Protein AF-A0A368PJ01-F1 (afdb_monomer_lite)

Radius of gyration: 33.31 Å; chains: 1; bounding box: 85×47×104 Å

Sequence (298 aa):
MSTDDWRTFEGSGLHYGGFCTLLRECLERVGVRTSRVLYKGRKRGSGDSVPTEVRLTVPADPCVPEFEQVVVFAFELSVAEAHTTAARRAVREVHAHLRDRLARTPYRFVPRGCRDPRDLEREAQEFHHDDFEESDERLRVAARCIHAQDLTLCHYEREMEVLRRGWDNSIGHNAMLEGQLEGLSCCLERLDQT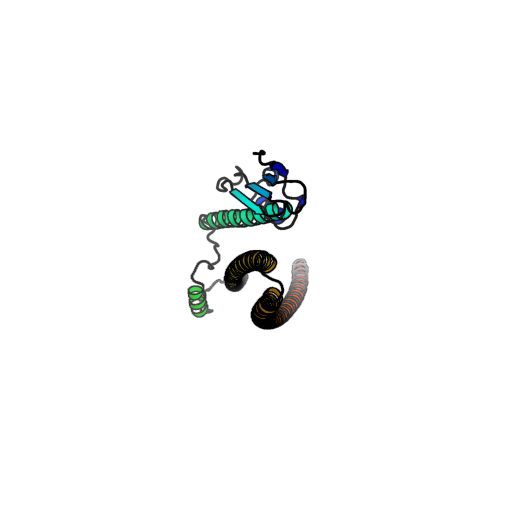NCRLRDESNAAPDAFKDAEKIAMLEAKIVQMEEALHLRNKLIDKKRAQLRDKDELVGNLNTVLATKDGAINQLHHRLHRNYDNIVHLSSRCYRDRDMVERLQAA

pLDDT: mean 76.15, std 16.06, range [34.28, 97.5]

Structure (mmCIF, N/CA/C/O backbone):
data_AF-A0A368PJ01-F1
#
_entry.id   AF-A0A368PJ01-F1
#
loop_
_atom_site.group_PDB
_atom_site.id
_atom_site.type_symbol
_atom_site.label_atom_id
_atom_site.label_alt_id
_atom_site.label_comp_id
_atom_site.label_asym_id
_atom_site.label_entity_id
_atom_site.label_seq_id
_atom_site.pdbx_PDB_ins_code
_atom_site.Cartn_x
_atom_site.Cartn_y
_atom_site.Cartn_z
_atom_site.occupancy
_atom_site.B_iso_or_equiv
_atom_site.auth_seq_id
_atom_site.auth_comp_id
_atom_site.auth_asym_id
_atom_site.auth_atom_id
_atom_site.pdbx_PDB_model_num
ATOM 1 N N . MET A 1 1 ? -26.666 25.115 17.451 1.00 39.19 1 MET A N 1
ATOM 2 C CA . MET A 1 1 ? -26.195 24.405 16.243 1.00 39.19 1 MET A CA 1
ATOM 3 C C . MET A 1 1 ? -25.107 25.268 15.627 1.00 39.19 1 MET A C 1
ATOM 5 O O . MET A 1 1 ? -25.423 26.316 15.086 1.00 39.19 1 MET A O 1
ATOM 9 N N . SER A 1 2 ? -23.841 24.931 15.885 1.00 44.72 2 SER A N 1
ATOM 10 C CA . SER A 1 2 ? -22.686 25.758 15.517 1.00 44.72 2 SER A CA 1
ATOM 11 C C . SER A 1 2 ? -22.217 25.381 14.114 1.00 44.72 2 SER A C 1
ATOM 13 O O . SER A 1 2 ? -22.092 24.199 13.799 1.00 44.72 2 SER A O 1
ATOM 15 N N . THR A 1 3 ? -22.047 26.395 13.273 1.00 46.34 3 THR A N 1
ATOM 16 C CA . THR A 1 3 ? -21.508 26.319 11.918 1.00 46.34 3 THR A CA 1
ATOM 17 C C . THR A 1 3 ? -20.155 25.624 11.909 1.00 46.34 3 THR A C 1
ATOM 19 O O . THR A 1 3 ? -19.262 25.938 12.687 1.00 46.34 3 THR A O 1
ATOM 22 N N . ASP A 1 4 ? -20.046 24.666 11.005 1.00 57.41 4 ASP A N 1
ATOM 23 C CA . ASP A 1 4 ? -18.897 23.816 10.763 1.00 57.41 4 ASP A CA 1
ATOM 24 C C . ASP A 1 4 ? -17.669 24.674 10.386 1.00 57.41 4 ASP A C 1
ATOM 26 O O . ASP A 1 4 ? -17.607 25.215 9.282 1.00 57.41 4 ASP A O 1
ATOM 30 N N . ASP A 1 5 ? -16.731 24.871 11.320 1.00 70.94 5 ASP A N 1
ATOM 31 C CA . ASP A 1 5 ? -15.635 25.850 11.196 1.00 70.94 5 ASP A CA 1
ATOM 32 C C . ASP A 1 5 ? -14.502 25.309 10.296 1.00 70.94 5 ASP A C 1
ATOM 34 O O . ASP A 1 5 ? -13.426 24.885 10.735 1.00 70.94 5 ASP A O 1
ATOM 38 N N . TRP A 1 6 ? -14.792 25.234 8.997 1.00 77.75 6 TRP A N 1
ATOM 39 C CA . TRP A 1 6 ? -13.859 24.818 7.954 1.00 77.75 6 TRP A CA 1
ATOM 40 C C . TRP A 1 6 ? -12.994 25.994 7.507 1.00 77.75 6 TRP A C 1
ATOM 42 O O . TRP A 1 6 ? -13.497 27.006 7.023 1.00 77.75 6 TRP A O 1
ATOM 52 N N . ARG A 1 7 ? -11.670 25.834 7.584 1.00 82.31 7 ARG A N 1
ATOM 53 C CA . ARG A 1 7 ? -10.709 26.820 7.071 1.00 82.31 7 ARG A CA 1
ATOM 54 C C . ARG A 1 7 ? -10.191 26.394 5.710 1.00 82.31 7 ARG A C 1
ATOM 56 O O . ARG A 1 7 ? -9.627 25.308 5.579 1.00 82.31 7 ARG A O 1
ATOM 63 N N . THR A 1 8 ? -10.359 27.252 4.710 1.00 86.94 8 THR A N 1
ATOM 64 C CA . THR A 1 8 ? -9.857 27.027 3.351 1.00 86.94 8 THR A CA 1
ATOM 65 C C . THR A 1 8 ? -8.380 27.383 3.229 1.00 86.94 8 THR A C 1
ATOM 67 O O . THR A 1 8 ? -7.910 28.330 3.857 1.00 86.94 8 THR A O 1
ATOM 70 N N . PHE A 1 9 ? -7.659 26.657 2.382 1.00 82.81 9 PHE A N 1
ATOM 71 C CA . PHE A 1 9 ? -6.282 26.956 2.007 1.00 82.81 9 PHE A CA 1
ATOM 72 C C . PHE A 1 9 ? -6.065 26.691 0.514 1.00 82.81 9 PHE A C 1
ATOM 74 O O . PHE A 1 9 ? -6.739 25.855 -0.092 1.00 82.81 9 PHE A O 1
ATOM 81 N N . GLU A 1 10 ? -5.095 27.389 -0.068 1.00 86.81 10 GLU A N 1
ATOM 82 C CA . GLU A 1 10 ? -4.638 27.167 -1.438 1.00 86.81 10 GLU A CA 1
ATOM 83 C C . GLU A 1 10 ? -3.119 26.990 -1.443 1.00 86.81 10 GLU A C 1
ATOM 85 O O . GLU A 1 10 ? -2.408 27.640 -0.675 1.00 86.81 10 GLU A O 1
ATOM 90 N N . GLY A 1 11 ? -2.616 26.085 -2.282 1.00 81.88 11 GLY A N 1
ATOM 91 C CA . GLY A 1 11 ? -1.199 25.748 -2.310 1.00 81.88 11 GLY A CA 1
ATOM 92 C C . GLY A 1 11 ? -0.731 25.145 -3.628 1.00 81.88 11 GLY A C 1
ATOM 93 O O . GLY A 1 11 ? -1.508 24.677 -4.460 1.00 81.88 11 GLY A O 1
ATOM 94 N N . SER A 1 12 ? 0.589 25.152 -3.802 1.00 77.88 12 SER A N 1
ATOM 95 C CA . SER A 1 12 ? 1.280 24.619 -4.981 1.00 77.88 12 SER A CA 1
ATOM 96 C C . SER A 1 12 ? 1.633 23.128 -4.862 1.00 77.88 12 SER A C 1
ATOM 98 O O . SER A 1 12 ? 2.154 22.545 -5.818 1.00 77.88 12 SER A O 1
ATOM 100 N N . GLY A 1 13 ? 1.412 22.533 -3.681 1.00 72.81 13 GLY A N 1
ATOM 101 C CA . GLY A 1 13 ? 1.762 21.153 -3.329 1.00 72.81 13 GLY A CA 1
ATOM 102 C C . GLY A 1 13 ? 3.261 20.885 -3.135 1.00 72.81 13 GLY A C 1
ATOM 103 O O . GLY A 1 13 ? 3.618 19.866 -2.552 1.00 72.81 13 GLY A O 1
ATOM 104 N N . LEU A 1 14 ? 4.143 21.795 -3.571 1.00 77.00 14 LEU A N 1
ATOM 105 C CA . LEU A 1 14 ? 5.603 21.607 -3.578 1.00 77.00 14 LEU A CA 1
ATOM 106 C C . LEU A 1 14 ? 6.195 21.371 -2.190 1.00 77.00 14 LEU A C 1
ATOM 108 O O . LEU A 1 14 ? 7.108 20.567 -2.036 1.00 77.00 14 LEU A O 1
ATOM 112 N N . HIS A 1 15 ? 5.654 22.052 -1.184 1.00 79.38 15 HIS A N 1
ATOM 113 C CA . HIS A 1 15 ? 6.145 21.974 0.190 1.00 79.38 15 HIS A CA 1
ATOM 114 C C . HIS A 1 15 ? 5.964 20.585 0.826 1.00 79.38 15 HIS A C 1
ATOM 116 O O . HIS A 1 15 ? 6.555 20.326 1.867 1.00 79.38 15 HIS A O 1
ATOM 122 N N . TYR A 1 16 ? 5.182 19.696 0.202 1.00 80.19 16 TYR A N 1
ATOM 123 C CA . TYR A 1 16 ? 4.903 18.349 0.706 1.00 80.19 16 TYR A CA 1
ATOM 124 C C . TYR A 1 16 ? 5.751 17.250 0.042 1.00 80.19 16 TYR A C 1
ATOM 126 O O . TYR A 1 16 ? 5.736 16.114 0.507 1.00 80.19 16 TYR A O 1
ATOM 134 N N . GLY A 1 17 ? 6.517 17.569 -1.011 1.00 77.75 17 GLY A N 1
ATOM 135 C CA . GLY A 1 17 ? 7.425 16.627 -1.675 1.00 77.75 17 GLY A CA 1
ATOM 136 C C . GLY A 1 17 ? 6.751 15.371 -2.255 1.00 77.75 17 GLY A C 1
ATOM 137 O O . GLY A 1 17 ? 5.546 15.334 -2.516 1.00 77.75 17 GLY A O 1
ATOM 138 N N . GLY A 1 18 ? 7.548 14.327 -2.506 1.00 80.25 18 GLY A N 1
ATOM 139 C CA . GLY A 1 18 ? 7.062 13.006 -2.923 1.00 80.25 18 GLY A CA 1
ATOM 140 C C . GLY A 1 18 ? 6.224 13.024 -4.208 1.00 80.25 18 GLY A C 1
ATOM 141 O O . GLY A 1 18 ? 6.677 13.478 -5.261 1.00 80.25 18 GLY A O 1
ATOM 142 N N . PHE A 1 19 ? 4.982 12.530 -4.128 1.00 73.75 19 PHE A N 1
ATOM 143 C CA . PHE A 1 19 ? 4.072 12.457 -5.280 1.00 73.75 19 PHE A CA 1
ATOM 144 C C . PHE A 1 19 ? 3.722 13.832 -5.869 1.00 73.75 19 PHE A C 1
ATOM 146 O O . PHE A 1 19 ? 3.427 13.915 -7.060 1.00 73.75 19 PHE A O 1
ATOM 153 N N . CYS A 1 20 ? 3.798 14.912 -5.084 1.00 79.31 20 CYS A N 1
ATOM 154 C CA . CYS A 1 20 ? 3.588 16.273 -5.580 1.00 79.31 20 CYS A CA 1
ATOM 155 C C . CYS A 1 20 ? 4.707 16.711 -6.541 1.00 79.31 20 CYS A C 1
ATOM 157 O O . CYS A 1 20 ? 4.432 17.379 -7.539 1.00 79.31 20 CYS A O 1
ATOM 159 N N . THR A 1 21 ? 5.952 16.309 -6.263 1.00 80.00 21 THR A N 1
ATOM 160 C CA . THR A 1 21 ? 7.111 16.555 -7.137 1.00 80.00 21 THR A CA 1
ATOM 161 C C . THR A 1 21 ? 7.029 15.693 -8.392 1.00 80.00 21 THR A C 1
ATOM 163 O O . THR A 1 21 ? 7.116 16.218 -9.499 1.00 80.00 21 THR A O 1
ATOM 166 N N . LEU A 1 22 ? 6.742 14.396 -8.229 1.00 74.06 22 LEU A N 1
ATOM 167 C CA . LEU A 1 22 ? 6.572 13.462 -9.349 1.00 74.06 22 LEU A CA 1
ATOM 168 C C . LEU A 1 22 ? 5.483 13.911 -10.327 1.00 74.06 22 LEU A C 1
ATOM 170 O O . LEU A 1 22 ? 5.674 13.823 -11.536 1.00 74.06 22 LEU A O 1
ATOM 174 N N . LEU A 1 23 ? 4.354 14.422 -9.826 1.00 77.44 23 LEU A N 1
ATOM 175 C CA . LEU A 1 23 ? 3.294 14.960 -10.677 1.00 77.44 23 LEU A CA 1
ATOM 176 C C . LEU A 1 23 ? 3.799 16.116 -11.546 1.00 77.44 23 LEU A C 1
ATOM 178 O O . LEU A 1 23 ? 3.480 16.164 -12.730 1.00 77.44 23 LEU A O 1
ATOM 182 N N . ARG A 1 24 ? 4.593 17.032 -10.983 1.00 80.81 24 ARG A N 1
ATOM 183 C CA . ARG A 1 24 ? 5.150 18.156 -11.746 1.00 80.81 24 ARG A CA 1
ATOM 184 C C . ARG A 1 24 ? 6.124 17.700 -12.814 1.00 80.81 24 ARG A C 1
ATOM 186 O O . ARG A 1 24 ? 5.968 18.108 -13.957 1.00 80.81 24 ARG A O 1
ATOM 193 N N . GLU A 1 25 ? 7.058 16.823 -12.467 1.00 77.25 25 GLU A N 1
ATOM 194 C CA . GLU A 1 25 ? 8.010 16.272 -13.435 1.00 77.25 25 GLU A CA 1
ATOM 195 C C . GLU A 1 25 ? 7.287 15.557 -14.583 1.00 77.25 25 GLU A C 1
ATOM 197 O O . GLU A 1 25 ? 7.647 15.716 -15.750 1.00 77.25 25 GLU A O 1
ATOM 202 N N . CYS A 1 26 ? 6.229 14.805 -14.264 1.00 75.81 26 CYS A N 1
ATOM 203 C CA . CYS A 1 26 ? 5.396 14.148 -15.265 1.00 75.81 26 CYS A CA 1
ATOM 204 C C . CYS A 1 26 ? 4.722 15.172 -16.188 1.00 75.81 26 CYS A C 1
ATOM 206 O O . CYS A 1 26 ? 4.789 15.024 -17.403 1.00 75.81 26 CYS A O 1
ATOM 208 N N . LEU A 1 27 ? 4.107 16.221 -15.640 1.00 78.62 27 LEU A N 1
ATOM 209 C CA . LEU A 1 27 ? 3.432 17.258 -16.427 1.00 78.62 27 LEU A CA 1
ATOM 210 C C . LEU A 1 27 ? 4.409 18.073 -17.289 1.00 78.62 27 LEU A C 1
ATOM 212 O O . LEU A 1 27 ? 4.135 18.294 -18.468 1.00 78.62 27 LEU A O 1
ATOM 216 N N . GLU A 1 28 ? 5.572 18.443 -16.750 1.00 81.00 28 GLU A N 1
ATOM 217 C CA . GLU A 1 28 ? 6.633 19.150 -17.481 1.00 81.00 28 GLU A CA 1
ATOM 218 C C . GLU A 1 28 ? 7.153 18.336 -18.666 1.00 81.00 28 GLU A C 1
ATOM 220 O O . GLU A 1 28 ? 7.315 18.881 -19.757 1.00 81.00 28 GLU A O 1
ATOM 225 N N . ARG A 1 29 ? 7.336 17.020 -18.501 1.00 74.06 29 ARG A N 1
ATOM 226 C CA . ARG A 1 29 ? 7.762 16.132 -19.596 1.00 74.06 29 ARG A CA 1
ATOM 227 C C . ARG A 1 29 ? 6.750 16.025 -20.732 1.00 74.06 29 ARG A C 1
ATOM 229 O O . ARG A 1 29 ? 7.139 15.759 -21.863 1.00 74.06 29 ARG A O 1
ATOM 236 N N . VAL A 1 30 ? 5.467 16.230 -20.447 1.00 72.19 30 VAL A N 1
ATOM 237 C CA . VAL A 1 30 ? 4.402 16.246 -21.464 1.00 72.19 30 VAL A CA 1
ATOM 238 C C . VAL A 1 30 ? 4.232 17.649 -22.063 1.00 72.19 30 VAL A C 1
ATOM 240 O O . VAL A 1 30 ? 3.525 17.818 -23.051 1.00 72.19 30 VAL A O 1
ATOM 243 N N . GLY A 1 31 ? 4.893 18.663 -21.499 1.00 72.81 31 GLY A N 1
ATOM 244 C CA . GLY A 1 31 ? 4.761 20.055 -21.923 1.00 72.81 31 GLY A CA 1
ATOM 245 C C . GLY A 1 31 ? 3.551 20.777 -21.324 1.00 72.81 31 GLY A C 1
ATOM 246 O O . GLY A 1 31 ? 3.173 21.834 -21.823 1.00 72.81 31 GLY A O 1
ATOM 247 N N . VAL A 1 32 ? 2.947 20.238 -20.257 1.00 80.88 32 VAL A N 1
ATOM 248 C CA . VAL A 1 32 ? 1.889 20.914 -19.492 1.00 80.88 32 VAL A CA 1
ATOM 249 C C . VAL A 1 32 ? 2.526 21.880 -18.492 1.00 80.88 32 VAL A C 1
ATOM 251 O O . VAL A 1 32 ? 3.393 21.500 -17.700 1.00 80.88 32 VAL A O 1
ATOM 254 N N . ARG A 1 33 ? 2.084 23.143 -18.481 1.00 82.38 33 ARG A N 1
ATOM 255 C CA . ARG A 1 33 ? 2.622 24.170 -17.577 1.00 82.38 33 ARG A CA 1
ATOM 256 C C . ARG A 1 33 ? 2.213 23.906 -16.127 1.00 82.38 33 ARG A C 1
ATOM 258 O O . ARG A 1 33 ? 1.086 24.180 -15.709 1.00 82.38 33 ARG A O 1
ATOM 265 N N . THR A 1 34 ? 3.176 23.476 -15.315 1.00 81.94 34 THR A N 1
ATOM 266 C CA . THR A 1 34 ? 2.995 23.154 -13.888 1.00 81.94 34 THR A CA 1
ATOM 267 C C . THR A 1 34 ? 2.666 24.359 -13.007 1.00 81.94 34 THR A C 1
ATOM 269 O O . THR A 1 34 ? 2.133 24.190 -11.911 1.00 81.94 34 THR A O 1
ATOM 272 N N . SER A 1 35 ? 2.907 25.584 -13.486 1.00 80.00 35 SER A N 1
ATOM 273 C CA . SER A 1 35 ? 2.566 26.832 -12.789 1.00 80.00 35 SER A CA 1
ATOM 274 C C . SER A 1 35 ? 1.064 27.033 -12.574 1.00 80.00 35 SER A C 1
ATOM 276 O O . SER A 1 35 ? 0.673 27.861 -11.755 1.00 80.00 35 SER A O 1
ATOM 278 N N . ARG A 1 36 ? 0.221 26.275 -13.284 1.00 75.50 36 ARG A N 1
ATOM 279 C CA . ARG A 1 36 ? -1.242 26.364 -13.194 1.00 75.50 36 ARG A CA 1
ATOM 280 C C . ARG A 1 36 ? -1.875 25.206 -12.410 1.00 75.50 36 ARG A C 1
ATOM 282 O O . ARG A 1 36 ? -3.096 25.165 -12.292 1.00 75.50 36 ARG A O 1
ATOM 289 N N . VAL A 1 37 ? -1.069 24.282 -11.876 1.00 83.31 37 VAL A N 1
ATOM 290 C CA . VAL A 1 37 ? -1.544 23.193 -11.008 1.00 83.31 37 VAL A CA 1
ATOM 291 C C . VAL A 1 37 ? -1.859 23.758 -9.632 1.00 83.31 37 VAL A C 1
ATOM 293 O O . VAL A 1 37 ? -0.980 24.311 -8.967 1.00 83.31 37 VAL A O 1
ATOM 296 N N . LEU A 1 38 ? -3.109 23.604 -9.203 1.00 86.25 38 LEU A N 1
ATOM 297 C CA . LEU A 1 38 ? -3.609 24.230 -7.986 1.00 86.25 38 LEU A CA 1
ATOM 298 C C . LEU A 1 38 ? -4.212 23.196 -7.040 1.00 86.25 38 LEU A C 1
ATOM 300 O O . LEU A 1 38 ? -5.082 22.415 -7.434 1.00 86.25 38 LEU A O 1
ATOM 304 N N . TYR A 1 39 ? -3.780 23.242 -5.783 1.00 88.62 39 TYR A N 1
ATOM 305 C CA . TYR A 1 39 ? -4.398 22.516 -4.683 1.00 88.62 39 TYR A CA 1
ATOM 306 C C . TYR A 1 39 ? -5.276 23.502 -3.922 1.00 88.62 39 TYR A C 1
ATOM 308 O O . TYR A 1 39 ? -4.774 24.475 -3.362 1.00 88.62 39 TYR A O 1
ATOM 316 N N . LYS A 1 40 ? -6.586 23.263 -3.908 1.00 88.69 40 LYS A N 1
ATOM 317 C CA . LYS A 1 40 ? -7.534 23.980 -3.054 1.00 88.69 40 LYS A CA 1
ATOM 318 C C . LYS A 1 40 ? -8.061 23.011 -2.022 1.00 88.69 40 LYS A C 1
ATOM 320 O O . LYS A 1 40 ? -8.564 21.956 -2.393 1.00 88.69 40 LYS A O 1
ATOM 325 N N . GLY A 1 41 ? -7.975 23.348 -0.748 1.00 87.38 41 GLY A N 1
ATOM 326 C CA . GLY A 1 41 ? -8.465 22.470 0.300 1.00 87.38 41 GLY A CA 1
ATOM 327 C C . GLY A 1 41 ? -9.176 23.203 1.415 1.00 87.38 41 GLY A C 1
ATOM 328 O O . GLY A 1 41 ? -9.165 24.431 1.494 1.00 87.38 41 GLY A O 1
ATOM 329 N N . ARG A 1 42 ? -9.817 22.428 2.280 1.00 86.88 42 ARG A N 1
ATOM 330 C CA . ARG A 1 42 ? -10.409 22.895 3.529 1.00 86.88 42 ARG A CA 1
ATOM 331 C C . ARG A 1 42 ? -10.077 21.915 4.642 1.00 86.88 42 ARG A C 1
ATOM 333 O O . ARG A 1 42 ? -10.056 20.710 4.412 1.00 86.88 42 ARG A O 1
ATOM 340 N N . LYS A 1 43 ? -9.820 22.425 5.844 1.00 87.69 43 LYS A N 1
ATOM 341 C CA . LYS A 1 43 ? -9.551 21.607 7.033 1.00 87.69 43 LYS A CA 1
ATOM 342 C C . LYS A 1 43 ? -10.424 22.015 8.212 1.00 87.69 43 LYS A C 1
ATOM 344 O O . LYS A 1 43 ? -10.746 23.197 8.353 1.00 87.69 43 LYS A O 1
ATOM 349 N N . ARG A 1 44 ? -10.791 21.048 9.053 1.00 84.50 44 ARG A N 1
ATOM 350 C CA . ARG A 1 44 ? -11.677 21.251 10.208 1.00 84.50 44 ARG A CA 1
ATOM 351 C C . ARG A 1 44 ? -10.868 21.324 11.506 1.00 84.50 44 ARG A C 1
ATOM 353 O O . ARG A 1 44 ? -10.503 20.298 12.067 1.00 84.50 44 ARG A O 1
ATOM 360 N N . GLY A 1 45 ? -10.594 22.540 11.979 1.00 75.75 45 GLY A N 1
ATOM 361 C CA . GLY A 1 45 ? -9.823 22.794 13.205 1.00 75.75 45 GLY A CA 1
ATOM 362 C C . GLY A 1 45 ? -8.343 23.149 12.986 1.00 75.75 45 GLY A C 1
ATOM 363 O O . GLY A 1 45 ? -7.866 23.322 11.860 1.00 75.75 45 GLY A O 1
ATOM 364 N N . SER A 1 46 ? -7.612 23.315 14.092 1.00 68.12 46 SER A N 1
ATOM 365 C CA . SER A 1 46 ? -6.183 23.655 14.118 1.00 68.12 46 SER A CA 1
ATOM 366 C C . SER A 1 46 ? -5.351 22.477 14.621 1.00 68.12 46 SER A C 1
ATOM 368 O O . SER A 1 46 ? -5.521 22.051 15.759 1.00 68.12 46 SER A O 1
ATOM 370 N N . GLY A 1 47 ? -4.448 21.974 13.785 1.00 68.50 47 GLY A N 1
ATOM 371 C CA . GLY A 1 47 ? -3.554 20.858 14.093 1.00 68.50 47 GLY A CA 1
ATOM 372 C C . GLY A 1 47 ? -3.104 20.156 12.813 1.00 68.50 47 GLY A C 1
ATOM 373 O O . GLY A 1 47 ? -3.602 20.481 11.731 1.00 68.50 47 GLY A O 1
ATOM 374 N N . ASP A 1 48 ? -2.172 19.215 12.946 1.00 67.19 48 ASP A N 1
ATOM 375 C CA . ASP A 1 48 ? -1.667 18.412 11.824 1.00 67.19 48 ASP A CA 1
ATOM 376 C C . ASP A 1 48 ? -2.531 17.174 11.549 1.00 67.19 48 ASP A C 1
ATOM 378 O O . ASP A 1 48 ? -2.573 16.708 10.415 1.00 67.19 48 ASP A O 1
ATOM 382 N N . SER A 1 49 ? -3.284 16.702 12.549 1.00 80.19 49 SER A N 1
ATOM 383 C CA . SER A 1 49 ? -4.174 15.535 12.465 1.00 80.19 49 SER A CA 1
ATOM 384 C C . SER A 1 49 ? -5.654 15.936 12.445 1.00 80.19 49 SER A C 1
ATOM 386 O O . SER A 1 49 ? -6.435 15.537 13.309 1.00 80.19 49 SER A O 1
ATOM 388 N N . VAL A 1 50 ? -6.028 16.803 11.504 1.00 81.31 50 VAL A N 1
ATOM 389 C CA . VAL A 1 50 ? -7.410 17.262 11.326 1.00 81.31 50 VAL A CA 1
ATOM 390 C C . VAL A 1 50 ? -7.989 16.800 9.989 1.00 81.31 50 VAL A C 1
ATOM 392 O O . VAL A 1 50 ? -7.280 16.840 8.977 1.00 81.31 50 VAL A O 1
ATOM 395 N N . PRO A 1 51 ? -9.288 16.441 9.942 1.00 84.44 51 PRO A N 1
ATOM 396 C CA . PRO A 1 51 ? -9.970 16.121 8.695 1.00 84.44 51 PRO A CA 1
ATOM 397 C C . PRO A 1 51 ? -9.743 17.214 7.652 1.00 84.44 51 PRO A C 1
ATOM 399 O O . PRO A 1 51 ? -10.081 18.384 7.869 1.00 84.44 51 PRO A O 1
ATOM 402 N N . THR A 1 52 ? -9.133 16.824 6.539 1.00 85.25 52 THR A N 1
ATOM 403 C CA . THR A 1 52 ? -8.694 17.717 5.477 1.00 85.25 52 THR A CA 1
ATOM 404 C C . THR A 1 52 ? -9.165 17.190 4.134 1.00 85.25 52 THR A C 1
ATOM 406 O O . THR A 1 52 ? -8.855 16.070 3.740 1.00 85.25 52 THR A O 1
ATOM 409 N N . GLU A 1 53 ? -9.876 18.039 3.403 1.00 88.19 53 GLU A N 1
ATOM 410 C CA . GLU A 1 53 ? -10.281 17.795 2.027 1.00 88.19 53 GLU A CA 1
ATOM 411 C C . GLU A 1 53 ? -9.407 18.623 1.087 1.00 88.19 53 GLU A C 1
ATOM 413 O O . GLU A 1 53 ? -9.220 19.821 1.305 1.00 88.19 53 GLU A O 1
ATOM 418 N N . VAL A 1 54 ? -8.885 18.003 0.032 1.00 89.31 54 VAL A N 1
ATOM 419 C CA . VAL A 1 54 ? -8.082 18.656 -1.005 1.00 89.31 54 VAL A CA 1
ATOM 420 C C . VAL A 1 54 ? -8.647 18.315 -2.374 1.00 89.31 54 VAL A C 1
ATOM 422 O O . VAL A 1 54 ? -8.771 17.150 -2.746 1.00 89.31 54 VAL A O 1
ATOM 425 N N . ARG A 1 55 ? -8.930 19.355 -3.151 1.00 91.38 55 ARG A N 1
ATOM 426 C CA . ARG A 1 55 ? -9.205 19.313 -4.581 1.00 91.38 55 ARG A CA 1
ATOM 427 C C . ARG A 1 55 ? -7.964 19.779 -5.332 1.00 91.38 55 ARG A C 1
ATOM 429 O O . ARG A 1 55 ? -7.563 20.938 -5.231 1.00 91.38 55 ARG A O 1
ATOM 436 N N . LEU A 1 56 ? -7.386 18.893 -6.127 1.00 89.94 56 LEU A N 1
ATOM 437 C CA . LEU A 1 56 ? -6.294 19.204 -7.041 1.00 89.94 56 LEU A CA 1
ATOM 438 C C . LEU A 1 56 ? -6.872 19.388 -8.441 1.00 89.94 56 LEU A C 1
ATOM 440 O O . LEU A 1 56 ? -7.652 18.563 -8.915 1.00 89.94 56 LEU A O 1
ATOM 444 N N . THR A 1 57 ? -6.497 20.488 -9.087 1.00 88.19 57 THR A N 1
ATOM 445 C CA . THR A 1 57 ? -6.861 20.775 -10.476 1.00 88.19 57 THR A CA 1
ATOM 446 C C . THR A 1 57 ? -5.603 20.906 -11.327 1.00 88.19 57 THR A C 1
ATOM 448 O O . THR A 1 57 ? -4.792 21.806 -11.100 1.00 88.19 57 THR A O 1
ATOM 451 N N . VAL A 1 58 ? -5.455 20.020 -12.312 1.00 86.75 58 VAL A N 1
ATOM 452 C CA . VAL A 1 58 ? -4.504 20.166 -13.418 1.00 86.75 58 VAL A CA 1
ATOM 453 C C . VAL A 1 58 ? -5.294 20.710 -14.609 1.00 86.75 58 VAL A C 1
ATOM 455 O O . VAL A 1 58 ? -6.188 20.022 -15.100 1.00 86.75 58 VAL A O 1
ATOM 458 N N . PRO A 1 59 ? -5.048 21.949 -15.053 1.00 83.12 59 PRO A N 1
ATOM 459 C CA . PRO A 1 59 ? -5.791 22.519 -16.167 1.00 83.12 59 PRO A CA 1
ATOM 460 C C . PRO A 1 59 ? -5.392 21.868 -17.491 1.00 83.12 59 PRO A C 1
ATOM 462 O O . PRO A 1 59 ? -4.253 21.433 -17.656 1.00 83.12 59 PRO A O 1
ATOM 465 N N . ALA A 1 60 ? -6.321 21.882 -18.447 1.00 81.12 60 ALA A N 1
ATOM 466 C CA . ALA A 1 60 ? -5.990 21.637 -19.843 1.00 81.12 60 ALA A CA 1
ATOM 467 C C . ALA A 1 60 ? -4.959 22.676 -20.314 1.00 81.12 60 ALA A C 1
ATOM 469 O O . ALA A 1 60 ? -5.043 23.859 -19.950 1.00 81.12 60 ALA A O 1
ATOM 470 N N . ASP A 1 61 ? -3.985 22.241 -21.111 1.00 76.56 61 ASP A N 1
ATOM 471 C CA . ASP A 1 61 ? -2.946 23.121 -21.639 1.00 76.56 61 ASP A CA 1
ATOM 472 C C . ASP A 1 61 ? -3.118 23.277 -23.153 1.00 76.56 61 ASP A C 1
ATOM 474 O O . ASP A 1 61 ? -3.131 22.274 -23.863 1.00 76.56 61 ASP A O 1
ATOM 478 N N . PRO A 1 62 ? -3.227 24.506 -23.688 1.00 69.62 62 PRO A N 1
ATOM 479 C CA . PRO A 1 62 ? -3.326 24.715 -25.131 1.00 69.62 62 PRO A CA 1
ATOM 480 C C . PRO A 1 62 ? -2.088 24.225 -25.901 1.00 69.62 62 PRO A C 1
ATOM 482 O O . PRO A 1 62 ? -2.192 23.966 -27.097 1.00 69.62 62 PRO A O 1
ATOM 485 N N . CYS A 1 63 ? -0.930 24.069 -25.245 1.00 64.62 63 CYS A N 1
ATOM 486 C CA . CYS A 1 63 ? 0.254 23.442 -25.841 1.00 64.62 63 CYS A CA 1
ATOM 487 C C . CYS A 1 63 ? 0.111 21.916 -25.988 1.00 64.62 63 CYS A C 1
ATOM 489 O O . CYS A 1 63 ? 0.896 21.295 -26.702 1.00 64.62 63 CYS A O 1
ATOM 491 N N . VAL A 1 64 ? -0.891 21.318 -25.339 1.00 67.81 64 VAL A N 1
ATOM 492 C CA . VAL A 1 64 ? -1.212 19.891 -25.386 1.00 67.81 64 VAL A CA 1
ATOM 493 C C . VAL A 1 64 ? -2.726 19.737 -25.617 1.00 67.81 64 VAL A C 1
ATOM 495 O O . VAL A 1 64 ? -3.460 19.404 -24.692 1.00 67.81 64 VAL A O 1
ATOM 498 N N . PRO A 1 65 ? -3.224 19.992 -26.842 1.00 59.06 65 PRO A N 1
ATOM 499 C CA . PRO A 1 65 ? -4.656 20.179 -27.118 1.00 59.06 65 PRO A CA 1
ATOM 500 C C . PRO A 1 65 ? -5.544 18.962 -26.816 1.00 59.06 65 PRO A C 1
ATOM 502 O O . PRO A 1 65 ? -6.747 19.114 -26.643 1.00 59.06 65 PRO A O 1
ATOM 505 N N . GLU A 1 66 ? -4.961 17.767 -26.722 1.00 65.25 66 GLU A N 1
ATOM 506 C CA . GLU A 1 66 ? -5.662 16.532 -26.351 1.00 65.25 66 GLU A CA 1
ATOM 507 C C . GLU A 1 66 ? -5.635 16.246 -24.839 1.00 65.25 66 GLU A C 1
ATOM 509 O O . GLU A 1 66 ? -6.253 15.282 -24.400 1.00 65.25 66 GLU A O 1
ATOM 514 N N . PHE A 1 67 ? -4.905 17.027 -24.031 1.00 71.25 67 PHE A N 1
ATOM 515 C CA . PHE A 1 67 ? -4.832 16.852 -22.580 1.00 71.25 67 PHE A CA 1
ATOM 516 C C . PHE A 1 67 ? -5.991 17.581 -21.897 1.00 71.25 67 PHE A C 1
ATOM 518 O O . PHE A 1 67 ? -6.018 18.813 -21.819 1.00 71.25 67 PHE A O 1
ATOM 525 N N . GLU A 1 68 ? -6.952 16.805 -21.404 1.00 77.94 68 GLU A N 1
ATOM 526 C CA . GLU A 1 68 ? -8.123 17.333 -20.716 1.00 77.94 68 GLU A CA 1
ATOM 527 C C . GLU A 1 68 ? -7.794 17.745 -19.277 1.00 77.94 68 GLU A C 1
ATOM 529 O O . GLU A 1 68 ? -6.790 17.349 -18.683 1.00 77.94 68 GLU A O 1
ATOM 534 N N . GLN A 1 69 ? -8.658 18.581 -18.703 1.00 84.81 69 GLN A N 1
ATOM 535 C CA . GLN A 1 69 ? -8.521 19.005 -17.317 1.00 84.81 69 GLN A CA 1
ATOM 536 C C . GLN A 1 69 ? -8.684 17.805 -16.374 1.00 84.81 69 GLN A C 1
ATOM 538 O O . GLN A 1 69 ? -9.734 17.170 -16.346 1.00 84.81 69 GLN A O 1
ATOM 543 N N . VAL A 1 70 ? -7.691 17.567 -15.515 1.00 84.19 70 VAL A N 1
ATOM 544 C CA . VAL A 1 70 ? -7.762 16.541 -14.468 1.00 84.19 70 VAL A CA 1
ATOM 545 C C . VAL A 1 70 ? -8.173 17.195 -13.154 1.00 84.19 70 VAL A C 1
ATOM 547 O O . VAL A 1 70 ? -7.502 18.102 -12.653 1.00 84.19 70 VAL A O 1
ATOM 550 N N . VAL A 1 71 ? -9.272 16.721 -12.569 1.00 87.19 71 VAL A N 1
ATOM 551 C CA . VAL A 1 71 ? -9.744 17.152 -11.249 1.00 87.19 71 VAL A CA 1
ATOM 552 C C . VAL A 1 71 ? -9.819 15.939 -10.339 1.00 87.19 71 VAL A C 1
ATOM 554 O O . VAL A 1 71 ? -10.556 14.999 -10.617 1.00 87.19 71 VAL A O 1
ATOM 557 N N . VAL A 1 72 ? -9.090 15.972 -9.227 1.00 85.06 72 VAL A N 1
ATOM 558 C CA . VAL A 1 72 ? -9.102 14.887 -8.240 1.00 85.06 72 VAL A CA 1
ATOM 559 C C . VAL A 1 72 ? -9.362 15.422 -6.843 1.00 85.06 72 VAL A C 1
ATOM 561 O O . VAL A 1 72 ? -8.938 16.522 -6.486 1.00 85.06 72 VAL A O 1
ATOM 564 N N . PHE A 1 73 ? -10.056 14.612 -6.052 1.00 87.56 73 PHE A N 1
ATOM 565 C CA . PHE A 1 73 ? -10.406 14.910 -4.669 1.00 87.56 73 PHE A CA 1
ATOM 566 C C . PHE A 1 73 ? -9.739 13.897 -3.741 1.00 87.56 73 PHE A C 1
ATOM 568 O O . PHE A 1 73 ? -9.636 12.712 -4.076 1.00 87.56 73 PHE A O 1
ATOM 575 N N . ALA A 1 74 ? -9.300 14.358 -2.577 1.00 84.94 74 ALA A N 1
ATOM 576 C CA . ALA A 1 74 ? -8.770 13.535 -1.501 1.00 84.94 74 ALA A CA 1
ATOM 577 C C . ALA A 1 74 ? -9.311 14.028 -0.158 1.00 84.94 74 ALA A C 1
ATOM 579 O O . ALA A 1 74 ? -9.483 15.230 0.040 1.00 84.94 74 ALA A O 1
ATOM 580 N N . PHE A 1 75 ? -9.563 13.090 0.750 1.00 88.00 75 PHE A N 1
ATOM 581 C CA . PHE A 1 75 ? -9.986 13.353 2.117 1.00 88.00 75 PHE A CA 1
ATOM 582 C C . PHE A 1 75 ? -9.104 12.526 3.043 1.00 88.00 75 PHE A C 1
ATOM 584 O O . PHE A 1 75 ? -9.078 11.307 2.904 1.00 88.00 75 PHE A O 1
ATOM 591 N N . GLU A 1 76 ? -8.364 13.183 3.930 1.00 90.31 76 GLU A N 1
ATOM 592 C CA . GLU A 1 76 ? -7.395 12.541 4.824 1.00 90.31 76 GLU A CA 1
ATOM 593 C C . GLU A 1 76 ? -7.395 13.212 6.201 1.00 90.31 76 GLU A C 1
ATOM 595 O O . GLU A 1 76 ? -7.989 14.275 6.397 1.00 90.31 76 GLU A O 1
ATOM 600 N N . LEU A 1 77 ? -6.697 12.604 7.162 1.00 85.62 77 LEU A N 1
ATOM 601 C CA . LEU A 1 77 ? -6.546 13.140 8.516 1.00 85.62 77 LEU A CA 1
ATOM 602 C C . LEU A 1 77 ? -5.418 14.169 8.640 1.00 85.62 77 LEU A C 1
ATOM 604 O O . LEU A 1 77 ? -5.229 14.700 9.723 1.00 85.62 77 LEU A O 1
ATOM 608 N N . SER A 1 78 ? -4.697 14.493 7.566 1.00 85.94 78 SER A N 1
ATOM 609 C CA . SER A 1 78 ? -3.696 15.561 7.564 1.00 85.94 78 SER A CA 1
ATOM 610 C C . SER A 1 78 ? -3.618 16.283 6.222 1.00 85.94 78 SER A C 1
ATOM 612 O O . SER A 1 78 ? -3.957 15.745 5.164 1.00 85.94 78 SER A O 1
ATOM 614 N N . VAL A 1 79 ? -3.118 17.522 6.245 1.00 84.00 79 VAL A N 1
ATOM 615 C CA . VAL A 1 79 ? -2.929 18.319 5.023 1.00 84.00 79 VAL A CA 1
ATOM 616 C C . VAL A 1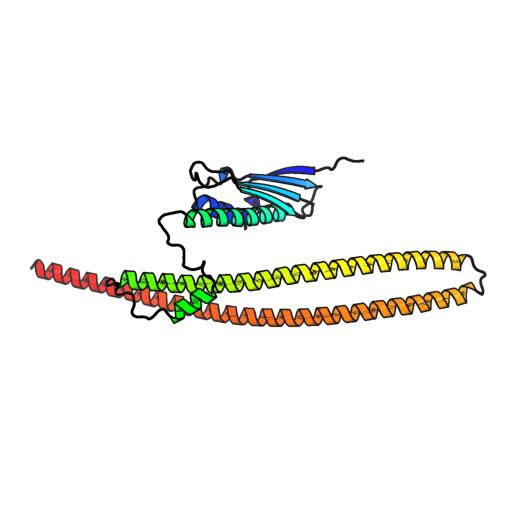 79 ? -1.888 17.679 4.103 1.00 84.00 79 VAL A C 1
ATOM 618 O O . VAL A 1 79 ? -2.085 17.652 2.888 1.00 84.00 79 VAL A O 1
ATOM 621 N N . ALA A 1 80 ? -0.799 17.148 4.662 1.00 84.06 80 ALA A N 1
ATOM 622 C CA . ALA A 1 80 ? 0.276 16.533 3.888 1.00 84.06 80 ALA A CA 1
ATOM 623 C C . ALA A 1 80 ? -0.181 15.242 3.189 1.00 84.06 80 ALA A C 1
ATOM 625 O O . ALA A 1 80 ? 0.089 15.054 1.998 1.00 84.06 80 ALA A O 1
ATOM 626 N N . GLU A 1 81 ? -0.927 14.383 3.889 1.00 84.19 81 GLU A N 1
ATOM 627 C CA . GLU A 1 81 ? -1.496 13.169 3.295 1.00 84.19 81 GLU A CA 1
ATOM 628 C C . GLU A 1 81 ? -2.536 13.520 2.237 1.00 84.19 81 GLU A C 1
ATOM 630 O O . GLU A 1 81 ? -2.469 12.980 1.137 1.00 84.19 81 GLU A O 1
ATOM 635 N N . ALA A 1 82 ? -3.423 14.489 2.497 1.00 84.94 82 ALA A N 1
ATOM 636 C CA . ALA A 1 82 ? -4.435 14.901 1.525 1.00 84.94 82 ALA A CA 1
ATOM 637 C C . ALA A 1 82 ? -3.805 15.393 0.210 1.00 84.94 82 ALA A C 1
ATOM 639 O O . ALA A 1 82 ? -4.252 15.011 -0.874 1.00 84.94 82 ALA A O 1
ATOM 640 N N . HIS A 1 83 ? -2.722 16.179 0.282 1.00 85.06 83 HIS A N 1
ATOM 641 C CA . HIS A 1 83 ? -1.967 16.594 -0.906 1.00 85.06 83 HIS A CA 1
ATOM 642 C C . HIS A 1 83 ? -1.295 15.412 -1.606 1.00 85.06 83 HIS A C 1
ATOM 644 O O . HIS A 1 83 ? -1.372 15.304 -2.828 1.00 85.06 83 HIS A O 1
ATOM 650 N N . THR A 1 84 ? -0.672 14.508 -0.850 1.00 82.81 84 THR A N 1
ATOM 651 C CA . THR A 1 84 ? 0.037 13.347 -1.405 1.00 82.81 84 THR A CA 1
ATOM 652 C C . THR A 1 84 ? -0.926 12.369 -2.083 1.00 82.81 84 THR A C 1
ATOM 654 O O . THR A 1 84 ? -0.647 11.887 -3.183 1.00 82.81 84 THR A O 1
ATOM 657 N N . THR A 1 85 ? -2.082 12.101 -1.472 1.00 81.44 85 THR A N 1
ATOM 658 C CA . THR A 1 85 ? -3.145 11.258 -2.029 1.00 81.44 85 THR A CA 1
ATOM 659 C C . THR A 1 85 ? -3.749 11.899 -3.276 1.00 81.44 85 THR A C 1
ATOM 661 O O . THR A 1 85 ? -3.898 11.216 -4.294 1.00 81.44 85 THR A O 1
ATOM 664 N N . ALA A 1 86 ? -4.037 13.206 -3.245 1.00 80.31 86 ALA A N 1
ATOM 665 C CA . ALA A 1 86 ? -4.514 13.934 -4.419 1.00 80.31 86 ALA A CA 1
ATOM 666 C C . ALA A 1 86 ? -3.489 13.877 -5.564 1.00 80.31 86 ALA A C 1
ATOM 668 O O . ALA A 1 86 ? -3.841 13.509 -6.683 1.00 80.31 86 ALA A O 1
ATOM 669 N N . ALA A 1 87 ? -2.210 14.137 -5.285 1.00 77.44 87 ALA A N 1
ATOM 670 C CA . ALA A 1 87 ? -1.144 14.071 -6.280 1.00 77.44 87 ALA A CA 1
ATOM 671 C C . ALA A 1 87 ? -0.993 12.663 -6.872 1.00 77.44 87 ALA A C 1
ATOM 673 O O . ALA A 1 87 ? -0.912 12.507 -8.087 1.00 77.44 87 ALA A O 1
ATOM 674 N N . ARG A 1 88 ? -1.036 11.618 -6.037 1.00 80.56 88 ARG A N 1
ATOM 675 C CA . ARG A 1 88 ? -0.974 10.221 -6.489 1.00 80.56 88 ARG A CA 1
ATOM 676 C C . ARG A 1 88 ? -2.132 9.865 -7.421 1.00 80.56 88 ARG A C 1
ATOM 678 O O . ARG A 1 88 ? -1.911 9.180 -8.418 1.00 80.56 88 ARG A O 1
ATOM 685 N N . ARG A 1 89 ? -3.354 10.310 -7.107 1.00 79.81 89 ARG A N 1
ATOM 686 C CA . ARG A 1 89 ? -4.527 10.120 -7.976 1.00 79.81 89 ARG A CA 1
ATOM 687 C C . ARG A 1 89 ? -4.342 10.861 -9.299 1.00 79.81 89 ARG A C 1
ATOM 689 O O . ARG A 1 89 ? -4.467 10.238 -10.344 1.00 79.81 89 ARG A O 1
ATOM 696 N N . ALA A 1 90 ? -3.929 12.128 -9.260 1.00 76.06 90 ALA A N 1
ATOM 697 C CA . ALA A 1 90 ? -3.667 12.910 -10.468 1.00 76.06 90 ALA A CA 1
ATOM 698 C C . ALA A 1 90 ? -2.586 12.283 -11.361 1.00 76.06 90 ALA A C 1
ATOM 700 O O . ALA A 1 90 ? -2.769 12.234 -12.568 1.00 76.06 90 ALA A O 1
ATOM 701 N N . VAL A 1 91 ? -1.496 11.744 -10.799 1.00 75.50 91 VAL A N 1
ATOM 702 C CA . VAL A 1 91 ? -0.458 11.051 -11.588 1.00 75.50 91 VAL A CA 1
ATOM 703 C C . VAL A 1 91 ? -1.039 9.863 -12.352 1.00 75.50 91 VAL A C 1
ATOM 705 O O . VAL A 1 91 ? -0.680 9.653 -13.506 1.00 75.50 91 VAL A O 1
ATOM 708 N N . ARG A 1 92 ? -1.941 9.089 -11.735 1.00 74.44 92 ARG A N 1
ATOM 709 C CA . ARG A 1 92 ? -2.584 7.945 -12.400 1.00 74.44 92 ARG A CA 1
ATOM 710 C C . ARG A 1 92 ? -3.485 8.391 -13.546 1.00 74.44 92 ARG A C 1
ATOM 712 O O . ARG A 1 92 ? -3.382 7.816 -14.623 1.00 74.44 92 ARG A O 1
ATOM 719 N N . GLU A 1 93 ? -4.297 9.421 -13.325 1.00 74.19 93 GLU A N 1
ATOM 720 C CA . GLU A 1 93 ? -5.174 9.990 -14.357 1.00 74.19 93 GLU A CA 1
ATOM 721 C C . GLU A 1 93 ? -4.364 10.572 -15.522 1.00 74.19 93 GLU A C 1
ATOM 723 O O . GLU A 1 93 ? -4.606 10.244 -16.678 1.00 74.19 93 GLU A O 1
ATOM 728 N N . VAL A 1 94 ? -3.321 11.354 -15.226 1.00 74.44 94 VAL A N 1
ATOM 729 C CA . VAL A 1 94 ? -2.395 11.887 -16.237 1.00 74.44 94 VAL A CA 1
ATOM 730 C C . VAL A 1 94 ? -1.762 10.749 -17.032 1.00 74.44 94 VAL A C 1
ATOM 732 O O . VAL A 1 94 ? -1.725 10.799 -18.257 1.00 74.44 94 VAL A O 1
ATOM 735 N N . HIS A 1 95 ? -1.289 9.701 -16.359 1.00 70.75 95 HIS A N 1
ATOM 736 C CA . HIS A 1 95 ? -0.693 8.549 -17.026 1.00 70.75 95 HIS A CA 1
ATOM 737 C C . HIS A 1 95 ? -1.704 7.828 -17.931 1.00 70.75 95 HIS A C 1
ATOM 739 O O . HIS A 1 95 ? -1.352 7.463 -19.052 1.00 70.75 95 HIS A O 1
ATOM 745 N N . ALA A 1 96 ? -2.946 7.641 -17.479 1.00 69.06 96 ALA A N 1
ATOM 746 C CA . ALA A 1 96 ? -4.011 7.049 -18.286 1.00 69.06 96 ALA A CA 1
ATOM 747 C C . ALA A 1 96 ? -4.288 7.887 -19.545 1.00 69.06 96 ALA A C 1
ATOM 749 O O . ALA A 1 96 ? -4.291 7.350 -20.651 1.00 69.06 96 ALA A O 1
ATOM 750 N N . HIS A 1 97 ? -4.377 9.211 -19.397 1.00 67.69 97 HIS A N 1
ATOM 751 C CA . HIS A 1 97 ? -4.596 10.135 -20.513 1.00 67.69 97 HIS A CA 1
ATOM 752 C C . HIS A 1 97 ? -3.471 10.077 -21.554 1.00 67.69 97 HIS A C 1
ATOM 754 O O . HIS A 1 97 ? -3.709 10.086 -22.759 1.00 67.69 97 HIS A O 1
ATOM 760 N N . LEU A 1 98 ? -2.218 9.975 -21.101 1.00 66.06 98 LEU A N 1
ATOM 761 C CA . LEU A 1 98 ? -1.053 9.839 -21.983 1.00 66.06 98 LEU A CA 1
ATOM 762 C C . LEU A 1 98 ? -1.002 8.491 -22.693 1.00 66.06 98 LEU A C 1
ATOM 764 O O . LEU A 1 98 ? -0.599 8.426 -23.854 1.00 66.06 98 LEU A O 1
ATOM 768 N N . ARG A 1 99 ? -1.410 7.424 -22.003 1.00 62.53 99 ARG A N 1
ATOM 769 C CA . ARG A 1 99 ? -1.500 6.078 -22.567 1.00 62.53 99 ARG A CA 1
ATOM 770 C C . ARG A 1 99 ? -2.510 6.036 -23.711 1.00 62.53 99 ARG A C 1
ATOM 772 O O . ARG A 1 99 ? -2.174 5.548 -24.789 1.00 62.53 99 ARG A O 1
ATOM 779 N N . ASP A 1 100 ? -3.687 6.619 -23.510 1.00 59.62 100 ASP A N 1
ATOM 780 C CA . ASP A 1 100 ? -4.721 6.716 -24.545 1.00 59.62 100 ASP A CA 1
ATOM 781 C C . ASP A 1 100 ? -4.264 7.568 -25.737 1.00 59.62 100 ASP A C 1
ATOM 783 O O . ASP A 1 100 ? -4.597 7.270 -26.886 1.00 59.62 100 ASP A O 1
ATOM 787 N N . ARG A 1 101 ? -3.433 8.586 -25.484 1.00 59.06 101 ARG A N 1
ATOM 788 C CA . ARG A 1 101 ? -2.825 9.423 -26.526 1.00 59.06 101 ARG A CA 1
ATOM 789 C C . ARG A 1 101 ? -1.821 8.657 -27.383 1.00 59.06 101 ARG A C 1
ATOM 791 O O . ARG A 1 101 ? -1.882 8.709 -28.609 1.00 59.06 101 ARG A O 1
ATOM 798 N N . LEU A 1 102 ? -0.921 7.904 -26.749 1.00 52.66 102 LEU A N 1
ATOM 799 C CA . LEU A 1 102 ? 0.051 7.055 -27.448 1.00 52.66 102 LEU A CA 1
ATOM 800 C C . LEU A 1 102 ? -0.647 5.997 -28.315 1.00 52.66 102 LEU A C 1
ATOM 802 O O . LEU A 1 102 ? -0.187 5.717 -29.421 1.00 52.66 102 LEU A O 1
ATOM 806 N N . ALA A 1 103 ? -1.800 5.485 -27.872 1.00 48.75 103 ALA A N 1
ATOM 807 C CA . ALA A 1 103 ? -2.594 4.516 -28.623 1.00 48.75 103 ALA A CA 1
ATOM 808 C C . ALA A 1 103 ? -3.210 5.064 -29.931 1.00 48.75 103 ALA A C 1
ATOM 810 O O . ALA A 1 103 ? -3.562 4.269 -30.803 1.00 48.75 103 ALA A O 1
ATOM 811 N N . ARG A 1 104 ? -3.342 6.393 -30.093 1.00 48.44 104 ARG A N 1
ATOM 812 C CA . ARG A 1 104 ? -3.998 7.039 -31.254 1.00 48.44 104 ARG A CA 1
ATOM 813 C C . ARG A 1 104 ? -3.036 7.634 -32.291 1.00 48.44 104 ARG A C 1
ATOM 815 O O . ARG A 1 104 ? -3.486 8.080 -33.343 1.00 48.44 104 ARG A O 1
ATOM 822 N N . THR A 1 105 ? -1.728 7.642 -32.032 1.00 43.47 105 THR A N 1
ATOM 823 C CA . THR A 1 105 ? -0.722 8.185 -32.969 1.00 43.47 105 THR A CA 1
ATOM 824 C C . THR A 1 105 ? -0.195 7.130 -33.959 1.00 43.47 105 THR A C 1
ATOM 826 O O . THR A 1 105 ? -0.174 5.943 -33.632 1.00 43.47 105 THR A O 1
ATOM 829 N N . PRO A 1 106 ? 0.274 7.524 -35.167 1.00 35.56 106 PRO A N 1
ATOM 830 C CA . PRO A 1 106 ? 0.840 6.598 -36.161 1.00 35.56 106 PRO A CA 1
ATOM 831 C C . PRO A 1 106 ? 2.176 5.980 -35.720 1.00 35.56 106 PRO A C 1
ATOM 833 O O . PRO A 1 106 ? 2.608 4.973 -36.278 1.00 35.56 106 PRO A O 1
ATOM 836 N N . TYR A 1 107 ? 2.801 6.526 -34.674 1.00 38.91 107 TYR A N 1
ATOM 837 C CA . TYR A 1 107 ? 3.880 5.878 -33.936 1.00 38.91 107 TYR A CA 1
ATOM 838 C C . TYR A 1 107 ? 3.295 4.813 -33.010 1.00 38.91 107 TYR A C 1
ATOM 840 O O . TYR A 1 107 ? 3.351 4.910 -31.786 1.00 38.91 107 TYR A O 1
ATOM 848 N N . ARG A 1 108 ? 2.744 3.758 -33.613 1.00 38.41 108 ARG A N 1
ATOM 849 C CA . ARG A 1 108 ? 2.353 2.526 -32.929 1.00 38.41 108 ARG A CA 1
ATOM 850 C C . ARG A 1 108 ? 3.606 1.734 -32.531 1.00 38.41 108 ARG A C 1
ATOM 852 O O . ARG A 1 108 ? 3.761 0.580 -32.901 1.00 38.41 108 ARG A O 1
ATOM 859 N N . PHE A 1 109 ? 4.498 2.351 -31.763 1.00 39.16 109 PHE A N 1
ATOM 860 C CA . PHE A 1 109 ? 5.403 1.640 -30.864 1.00 39.16 109 PHE A CA 1
ATOM 861 C C . PHE A 1 109 ? 4.718 1.582 -29.502 1.00 39.16 109 PHE A C 1
ATOM 863 O O . PHE A 1 109 ? 5.153 2.165 -28.515 1.00 39.16 109 PHE A O 1
ATOM 870 N N . VAL A 1 110 ? 3.568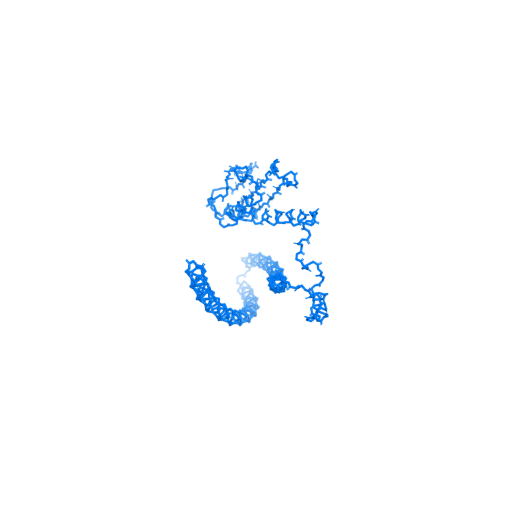 0.910 -29.484 1.00 34.28 110 VAL A N 1
ATOM 871 C CA . VAL A 1 110 ? 3.019 0.388 -28.240 1.00 34.28 110 VAL A CA 1
ATOM 872 C C . VAL A 1 110 ? 3.803 -0.904 -27.994 1.00 34.28 110 VAL A C 1
ATOM 874 O O . VAL A 1 110 ? 3.764 -1.778 -28.869 1.00 34.28 110 VAL A O 1
ATOM 877 N N . PRO A 1 111 ? 4.537 -1.027 -26.871 1.00 37.62 111 PRO A N 1
ATOM 878 C CA . PRO A 1 111 ? 5.051 -2.308 -26.398 1.00 37.62 111 PRO A CA 1
ATOM 879 C C . PRO A 1 111 ? 3.940 -3.339 -26.528 1.00 37.62 111 PRO A C 1
ATOM 881 O O . PRO A 1 111 ? 2.796 -3.048 -26.176 1.00 37.62 111 PRO A O 1
ATOM 884 N N . ARG A 1 112 ? 4.222 -4.544 -27.020 1.00 38.75 112 ARG A N 1
ATOM 885 C CA . ARG A 1 112 ? 3.192 -5.587 -27.214 1.00 38.75 112 ARG A CA 1
ATOM 886 C C . ARG A 1 112 ? 2.540 -6.069 -25.892 1.00 38.75 112 ARG A C 1
ATOM 888 O O . ARG A 1 112 ? 1.818 -7.055 -25.899 1.00 38.75 112 ARG A O 1
ATOM 895 N N . GLY A 1 113 ? 2.727 -5.358 -24.777 1.00 38.94 113 GLY A N 1
ATOM 896 C CA . GLY A 1 113 ? 2.228 -5.621 -23.424 1.00 38.94 113 GLY A CA 1
ATOM 897 C C . GLY A 1 113 ? 0.727 -5.409 -23.178 1.00 38.94 113 GLY A C 1
ATOM 898 O O . GLY A 1 113 ? 0.312 -5.395 -22.028 1.00 38.94 113 GLY A O 1
ATOM 899 N N . CYS A 1 114 ? -0.113 -5.247 -24.208 1.00 37.47 114 CYS A N 1
ATOM 900 C CA . CYS A 1 114 ? -1.580 -5.228 -24.045 1.00 37.47 114 CYS A CA 1
ATOM 901 C C . CYS A 1 114 ? -2.286 -6.476 -24.605 1.00 37.47 114 CYS A C 1
ATOM 903 O O . CYS A 1 114 ? -3.498 -6.453 -24.810 1.00 37.47 114 CYS A O 1
ATOM 905 N N . ARG A 1 115 ? -1.551 -7.562 -24.865 1.00 45.91 115 ARG A N 1
ATOM 906 C CA . ARG A 1 115 ? -2.144 -8.899 -25.036 1.00 45.91 115 ARG A CA 1
ATOM 907 C C . ARG A 1 115 ? -2.246 -9.588 -23.676 1.00 45.91 115 ARG A C 1
ATOM 909 O O . ARG A 1 115 ? -1.486 -9.235 -22.775 1.00 45.91 115 ARG A O 1
ATOM 916 N N . ASP A 1 116 ? -3.185 -10.532 -23.519 1.00 47.66 116 ASP A N 1
ATOM 917 C CA . ASP A 1 116 ? -3.241 -11.378 -22.317 1.00 47.66 116 ASP A CA 1
ATOM 918 C C . ASP A 1 116 ? -1.812 -11.880 -22.071 1.00 47.66 116 ASP A C 1
ATOM 920 O O . ASP A 1 116 ? -1.169 -12.362 -23.009 1.00 47.66 116 ASP A O 1
ATOM 924 N N . PRO A 1 117 ? -1.247 -11.731 -20.865 1.00 49.84 117 PRO A N 1
ATOM 925 C CA . PRO A 1 117 ? 0.128 -12.134 -20.626 1.00 49.84 117 PRO A CA 1
ATOM 926 C C . PRO A 1 117 ? 0.362 -13.636 -20.892 1.00 49.84 117 PRO A C 1
ATOM 928 O O . PRO A 1 117 ? 1.513 -14.054 -20.937 1.00 49.84 117 PRO A O 1
ATOM 931 N N . ARG A 1 118 ? -0.693 -14.444 -21.087 1.00 50.88 118 ARG A N 1
ATOM 932 C CA . ARG A 1 118 ? -0.627 -15.824 -21.603 1.00 50.88 118 ARG A CA 1
ATOM 933 C C . ARG A 1 118 ? -0.440 -15.930 -23.124 1.00 50.88 118 ARG A C 1
ATOM 935 O O . ARG A 1 118 ? 0.183 -16.885 -23.579 1.00 50.88 118 ARG A O 1
ATOM 942 N N . ASP A 1 119 ? -0.927 -14.963 -23.898 1.00 49.50 119 ASP A N 1
ATOM 943 C CA . ASP A 1 119 ? -0.712 -14.885 -25.350 1.00 49.50 119 ASP A CA 1
ATOM 944 C C . ASP A 1 119 ? 0.734 -14.481 -25.671 1.00 49.50 119 ASP A C 1
ATOM 946 O O . ASP A 1 119 ? 1.319 -14.982 -26.625 1.00 49.50 119 ASP A O 1
ATOM 950 N N . LEU A 1 120 ? 1.345 -13.641 -24.826 1.00 49.12 120 LEU A N 1
ATOM 951 C CA . LEU A 1 120 ? 2.756 -13.250 -24.938 1.00 49.12 120 LEU A CA 1
ATOM 952 C C . LEU A 1 120 ? 3.724 -14.407 -24.659 1.00 49.12 120 LEU A C 1
ATOM 954 O O . LEU A 1 120 ? 4.756 -14.497 -25.311 1.00 49.12 120 LEU A O 1
ATOM 958 N N . GLU A 1 121 ? 3.399 -15.304 -23.725 1.00 45.38 121 GLU A N 1
ATOM 959 C CA . GLU A 1 121 ? 4.179 -16.527 -23.469 1.00 45.38 121 GLU A CA 1
ATOM 960 C C . GLU A 1 121 ? 4.074 -17.521 -24.630 1.00 45.38 121 GLU A C 1
ATOM 962 O O . GLU A 1 121 ? 5.071 -18.135 -25.006 1.00 45.38 121 GLU A O 1
ATOM 967 N N . ARG A 1 122 ? 2.879 -17.651 -25.218 1.00 48.69 122 ARG A N 1
ATOM 968 C CA . ARG A 1 122 ? 2.633 -18.532 -26.363 1.00 48.69 122 ARG A CA 1
ATOM 969 C C . ARG A 1 122 ? 3.354 -18.018 -27.616 1.00 48.69 122 ARG A C 1
ATOM 971 O O . ARG A 1 122 ? 4.044 -18.790 -28.269 1.00 48.69 122 ARG A O 1
ATOM 978 N N . GLU A 1 123 ? 3.318 -16.709 -27.867 1.00 47.69 123 GLU A N 1
ATOM 979 C CA . GLU A 1 123 ? 4.090 -16.079 -28.947 1.00 47.69 123 GLU A CA 1
ATOM 980 C C . GLU A 1 123 ? 5.599 -16.064 -28.672 1.00 47.69 123 GLU A C 1
ATOM 982 O O . GLU A 1 123 ? 6.370 -16.232 -29.604 1.00 47.69 123 GLU A O 1
ATOM 987 N N . ALA A 1 124 ? 6.060 -15.912 -27.425 1.00 48.28 124 ALA A N 1
ATOM 988 C CA . ALA A 1 124 ? 7.487 -16.009 -27.093 1.00 48.28 124 ALA A CA 1
ATOM 989 C C . ALA A 1 124 ? 8.042 -17.433 -27.284 1.00 48.28 124 ALA A C 1
ATOM 991 O O . ALA A 1 124 ? 9.221 -17.593 -27.589 1.00 48.28 124 ALA A O 1
ATOM 992 N N . GLN A 1 125 ? 7.200 -18.458 -27.122 1.00 48.22 125 GLN A N 1
ATOM 993 C CA . GLN A 1 125 ? 7.531 -19.850 -27.444 1.00 48.22 125 GLN A CA 1
ATOM 994 C C . GLN A 1 125 ? 7.448 -20.144 -28.952 1.00 48.22 125 GLN A C 1
ATOM 996 O O . GLN A 1 125 ? 8.201 -20.984 -29.436 1.00 48.22 125 GLN A O 1
ATOM 1001 N N . GLU A 1 126 ? 6.580 -19.442 -29.690 1.00 45.81 126 GLU A N 1
ATOM 1002 C CA . GLU A 1 126 ? 6.466 -19.502 -31.160 1.00 45.81 126 GLU A CA 1
ATOM 1003 C C . GLU A 1 126 ? 7.452 -18.571 -31.897 1.00 45.81 126 GLU A C 1
ATOM 1005 O O . GLU A 1 126 ? 7.619 -18.695 -33.109 1.00 45.81 126 GLU A O 1
ATOM 1010 N N . PHE A 1 127 ? 8.136 -17.658 -31.194 1.00 44.31 127 PHE A N 1
ATOM 1011 C CA . PHE A 1 127 ? 9.166 -16.771 -31.744 1.00 44.31 127 PHE A CA 1
ATOM 1012 C C . PHE A 1 127 ? 10.422 -17.587 -32.083 1.00 44.31 127 PHE A C 1
ATOM 1014 O O . PHE A 1 127 ? 11.397 -17.652 -31.330 1.00 44.31 127 PHE A O 1
ATOM 1021 N N . HIS A 1 128 ? 10.393 -18.233 -33.245 1.00 48.72 128 HIS A N 1
ATOM 1022 C CA . HIS A 1 128 ? 11.557 -18.868 -33.835 1.00 48.72 128 HIS A CA 1
ATOM 1023 C C . HIS A 1 128 ? 12.657 -17.822 -34.061 1.00 48.72 128 HIS A C 1
ATOM 1025 O O . HIS A 1 128 ? 12.417 -16.715 -34.542 1.00 48.72 128 HIS A O 1
ATOM 1031 N N . HIS A 1 129 ? 13.890 -18.179 -33.695 1.00 49.16 129 HIS A N 1
ATOM 1032 C CA . HIS A 1 129 ? 15.079 -17.327 -33.786 1.00 49.16 129 HIS A CA 1
ATOM 1033 C C . HIS A 1 129 ? 15.442 -16.860 -35.212 1.00 49.16 129 HIS A C 1
ATOM 1035 O O . HIS A 1 129 ? 16.375 -16.064 -35.346 1.00 49.16 129 HIS A O 1
ATOM 1041 N N . ASP A 1 130 ? 14.694 -17.286 -36.232 1.00 47.34 130 ASP A N 1
ATOM 1042 C CA . ASP A 1 130 ? 15.067 -17.184 -37.642 1.00 47.34 130 ASP A CA 1
ATOM 1043 C C . ASP A 1 130 ? 14.242 -16.162 -38.461 1.00 47.34 130 ASP A C 1
ATOM 1045 O O . ASP A 1 130 ? 14.640 -15.828 -39.571 1.00 47.34 130 ASP A O 1
ATOM 1049 N N . ASP A 1 131 ? 13.162 -15.576 -37.926 1.00 47.94 131 ASP A N 1
ATOM 1050 C CA . ASP A 1 131 ? 12.193 -14.810 -38.748 1.00 47.94 131 ASP A CA 1
ATOM 1051 C C . ASP A 1 131 ? 12.459 -13.297 -38.900 1.00 47.94 131 ASP A C 1
ATOM 1053 O O . ASP A 1 131 ? 11.612 -12.550 -39.390 1.00 47.94 131 ASP A O 1
ATOM 1057 N N . PHE A 1 132 ? 13.645 -12.810 -38.533 1.00 49.41 132 PHE A N 1
ATOM 1058 C CA . PHE A 1 132 ? 14.077 -11.463 -38.920 1.00 49.41 132 PHE A CA 1
ATOM 1059 C C . PHE A 1 132 ? 15.397 -11.539 -39.686 1.00 49.41 132 PHE A C 1
ATOM 1061 O O . PHE A 1 132 ? 16.476 -11.399 -39.104 1.00 49.41 132 PHE A O 1
ATOM 1068 N N . GLU A 1 133 ? 15.307 -11.659 -41.014 1.00 50.81 133 GLU A N 1
ATOM 1069 C CA . GLU A 1 133 ? 16.379 -11.287 -41.952 1.00 50.81 133 GLU A CA 1
ATOM 1070 C C . GLU A 1 133 ? 16.618 -9.756 -41.951 1.00 50.81 133 GLU A C 1
ATOM 1072 O O . GLU A 1 133 ? 16.746 -9.106 -42.987 1.00 50.81 133 GLU A O 1
ATOM 1077 N N . GLU A 1 134 ? 16.684 -9.126 -40.775 1.00 53.00 134 GLU A N 1
ATOM 1078 C CA . GLU A 1 134 ? 17.118 -7.737 -40.663 1.00 53.00 134 GLU A CA 1
ATOM 1079 C C . GLU A 1 134 ? 18.631 -7.728 -40.885 1.00 53.00 134 GLU A C 1
ATOM 1081 O O . GLU A 1 134 ? 19.396 -8.176 -40.027 1.00 53.00 134 GLU A O 1
ATOM 1086 N N . SER A 1 135 ? 19.067 -7.289 -42.065 1.00 53.41 135 SER A N 1
ATOM 1087 C CA . SER A 1 135 ? 20.473 -7.360 -42.497 1.00 53.41 135 SER A CA 1
ATOM 1088 C C . SER A 1 135 ? 21.393 -6.473 -41.649 1.00 53.41 135 SER A C 1
ATOM 1090 O O . SER A 1 135 ? 22.585 -6.754 -41.522 1.00 53.41 135 SER A O 1
ATOM 1092 N N . ASP A 1 136 ? 20.838 -5.420 -41.044 1.00 51.59 136 ASP A N 1
ATOM 1093 C CA . ASP A 1 136 ? 21.562 -4.499 -40.173 1.00 51.59 136 ASP A CA 1
ATOM 1094 C C . ASP A 1 136 ? 21.640 -5.038 -38.734 1.00 51.59 136 ASP A C 1
ATOM 1096 O O . ASP A 1 136 ? 20.660 -5.085 -37.983 1.00 51.59 136 ASP A O 1
ATOM 1100 N N . GLU A 1 137 ? 22.856 -5.411 -38.332 1.00 54.28 137 GLU A N 1
ATOM 1101 C CA . GLU A 1 137 ? 23.182 -5.917 -36.997 1.00 54.28 137 GLU A CA 1
ATOM 1102 C C . GLU A 1 137 ? 22.731 -4.964 -35.876 1.00 54.28 137 GLU A C 1
ATOM 1104 O O . GLU A 1 137 ? 22.303 -5.412 -34.810 1.00 54.28 137 GLU A O 1
ATOM 1109 N N . ARG A 1 138 ? 22.771 -3.642 -36.101 1.00 47.41 138 ARG A N 1
ATOM 1110 C CA . ARG A 1 138 ? 22.386 -2.654 -35.081 1.00 47.41 138 ARG A CA 1
ATOM 1111 C C . ARG A 1 138 ? 20.884 -2.663 -34.825 1.00 47.41 138 ARG A C 1
ATOM 1113 O O . ARG A 1 138 ? 20.469 -2.580 -33.668 1.00 47.41 138 ARG A O 1
ATOM 1120 N N . LEU A 1 139 ? 20.082 -2.800 -35.879 1.00 52.03 139 LEU A N 1
ATOM 1121 C CA . LEU A 1 139 ? 18.626 -2.899 -35.769 1.00 52.03 139 LEU A CA 1
ATOM 1122 C C . LEU A 1 139 ? 18.212 -4.229 -35.135 1.00 52.03 139 LEU A C 1
ATOM 1124 O O . LEU A 1 139 ? 17.332 -4.250 -34.273 1.00 52.03 139 LEU A O 1
ATOM 1128 N N . ARG A 1 140 ? 18.918 -5.319 -35.458 1.00 60.19 140 ARG A N 1
ATOM 1129 C CA . ARG A 1 140 ? 18.682 -6.639 -34.855 1.00 60.19 140 ARG A CA 1
ATOM 1130 C C . ARG A 1 140 ? 18.955 -6.648 -33.348 1.00 60.19 140 ARG A C 1
ATOM 1132 O O . ARG A 1 140 ? 18.158 -7.178 -32.571 1.00 60.19 140 ARG A O 1
ATOM 1139 N N . VAL A 1 141 ? 20.054 -6.029 -32.913 1.00 54.69 141 VAL A N 1
ATOM 1140 C CA . VAL A 1 141 ? 20.378 -5.874 -31.485 1.00 54.69 141 VAL A CA 1
ATOM 1141 C C . VAL A 1 141 ? 19.357 -4.973 -30.786 1.00 54.69 141 VAL A C 1
ATOM 1143 O O . VAL A 1 141 ? 18.877 -5.331 -29.711 1.00 54.69 141 VAL A O 1
ATOM 1146 N N . ALA A 1 142 ? 18.964 -3.855 -31.403 1.00 51.38 142 ALA A N 1
ATOM 1147 C CA . ALA A 1 142 ? 17.951 -2.959 -30.846 1.00 51.38 142 ALA A CA 1
ATOM 1148 C C . ALA A 1 142 ? 16.597 -3.666 -30.650 1.00 51.38 142 ALA A C 1
ATOM 1150 O O . ALA A 1 142 ? 16.012 -3.571 -29.572 1.00 51.38 142 ALA A O 1
ATOM 1151 N N . ALA A 1 143 ? 16.138 -4.442 -31.637 1.00 56.28 143 ALA A N 1
ATOM 1152 C CA . ALA A 1 143 ? 14.899 -5.214 -31.548 1.00 56.28 143 ALA A CA 1
ATOM 1153 C C . ALA A 1 143 ? 14.936 -6.255 -30.412 1.00 56.28 143 ALA A C 1
ATOM 1155 O O . ALA A 1 143 ? 13.977 -6.376 -29.648 1.00 56.28 143 ALA A O 1
ATOM 1156 N N . ARG A 1 144 ? 16.067 -6.954 -30.234 1.00 55.31 144 ARG A N 1
ATOM 1157 C CA . ARG A 1 144 ? 16.267 -7.901 -29.120 1.00 55.31 144 ARG A CA 1
ATOM 1158 C C . ARG A 1 144 ? 16.259 -7.206 -27.758 1.00 55.31 144 ARG A C 1
ATOM 1160 O O . ARG A 1 144 ? 15.675 -7.730 -26.813 1.00 55.31 144 ARG A O 1
ATOM 1167 N N . CYS A 1 145 ? 16.872 -6.027 -27.650 1.00 50.62 145 CYS A N 1
ATOM 1168 C CA . CYS A 1 145 ? 16.852 -5.236 -26.419 1.00 50.62 145 CYS A CA 1
ATOM 1169 C C . CYS A 1 145 ? 15.440 -4.754 -26.064 1.00 50.62 145 CYS A C 1
ATOM 1171 O O . CYS A 1 145 ? 15.060 -4.844 -24.899 1.00 50.62 145 CYS A O 1
ATOM 1173 N N . ILE A 1 146 ? 14.660 -4.303 -27.050 1.00 60.03 146 ILE A N 1
ATOM 1174 C CA . ILE A 1 146 ? 13.262 -3.890 -26.853 1.00 60.03 146 ILE A CA 1
ATOM 1175 C C . ILE A 1 146 ? 12.422 -5.081 -26.382 1.00 60.03 146 ILE A C 1
ATOM 1177 O O . ILE A 1 146 ? 11.716 -4.980 -25.385 1.00 60.03 146 ILE A O 1
ATOM 1181 N N . HIS A 1 147 ? 12.562 -6.245 -27.021 1.00 58.22 147 HIS A N 1
ATOM 1182 C CA . HIS A 1 147 ? 11.821 -7.442 -26.625 1.00 58.22 147 HIS A CA 1
ATOM 1183 C C . HIS A 1 147 ? 12.168 -7.916 -25.201 1.00 58.22 147 HIS A C 1
ATOM 1185 O O . HIS A 1 147 ? 11.285 -8.267 -24.419 1.00 58.22 147 HIS A O 1
ATOM 1191 N N . ALA A 1 148 ? 13.450 -7.873 -24.827 1.00 55.22 148 ALA A N 1
ATOM 1192 C CA . ALA A 1 148 ? 13.883 -8.192 -23.468 1.00 55.22 148 ALA A CA 1
ATOM 1193 C C . ALA A 1 148 ? 13.339 -7.189 -22.431 1.00 55.22 148 ALA A C 1
ATOM 1195 O O . ALA A 1 148 ? 12.952 -7.586 -21.328 1.00 55.22 148 ALA A O 1
ATOM 1196 N N . GLN A 1 149 ? 13.280 -5.898 -22.774 1.00 56.38 149 GLN A N 1
ATOM 1197 C CA . GLN A 1 149 ? 12.669 -4.872 -21.924 1.00 56.38 149 GLN A CA 1
ATOM 1198 C C . GLN A 1 149 ? 11.163 -5.105 -21.751 1.00 56.38 149 GLN A C 1
ATOM 1200 O O . GLN A 1 149 ? 10.682 -5.057 -20.619 1.00 56.38 149 GLN A O 1
ATOM 1205 N N . ASP A 1 150 ? 10.449 -5.447 -22.825 1.00 60.06 150 ASP A N 1
ATOM 1206 C CA . ASP A 1 150 ? 9.011 -5.741 -22.799 1.00 60.06 150 ASP A CA 1
ATOM 1207 C C . ASP A 1 150 ? 8.686 -6.945 -21.901 1.00 60.06 150 ASP A C 1
ATOM 1209 O O . ASP A 1 150 ? 7.780 -6.872 -21.069 1.00 60.06 150 ASP A O 1
ATOM 1213 N N . LEU A 1 151 ? 9.466 -8.028 -21.994 1.00 60.00 151 LEU A N 1
ATOM 1214 C CA . LEU A 1 151 ? 9.327 -9.197 -21.114 1.00 60.00 151 LEU A CA 1
ATOM 1215 C C . LEU A 1 151 ? 9.548 -8.837 -19.640 1.00 60.00 151 LEU A C 1
ATOM 1217 O O . LEU A 1 151 ? 8.818 -9.291 -18.757 1.00 60.00 151 LEU A O 1
ATOM 1221 N N . THR A 1 152 ? 10.539 -7.987 -19.375 1.00 59.12 152 THR A N 1
ATOM 1222 C CA . THR A 1 152 ? 10.861 -7.549 -18.015 1.00 59.12 152 THR A CA 1
ATOM 1223 C C . THR A 1 152 ? 9.742 -6.672 -17.441 1.00 59.12 152 THR A C 1
ATOM 1225 O O . THR A 1 152 ? 9.352 -6.849 -16.287 1.00 59.12 152 THR A O 1
ATOM 1228 N N . LEU A 1 153 ? 9.175 -5.764 -18.243 1.00 61.56 153 LEU A N 1
ATOM 1229 C CA . LEU A 1 153 ? 8.033 -4.932 -17.853 1.00 61.56 153 LEU A CA 1
ATOM 1230 C C . LEU A 1 153 ? 6.786 -5.777 -17.562 1.00 61.56 153 LEU A C 1
ATOM 1232 O O . LEU A 1 153 ? 6.165 -5.585 -16.517 1.00 61.56 153 LEU A O 1
ATOM 1236 N N . CYS A 1 154 ? 6.480 -6.770 -18.404 1.00 65.25 154 CYS A N 1
ATOM 1237 C CA . CYS A 1 154 ? 5.359 -7.690 -18.177 1.00 65.25 154 CYS A CA 1
ATOM 1238 C C . CYS A 1 154 ? 5.502 -8.462 -16.853 1.00 65.25 154 CYS A C 1
ATOM 1240 O O . CYS A 1 154 ? 4.521 -8.669 -16.132 1.00 65.25 154 CYS A O 1
ATOM 1242 N N . HIS A 1 155 ? 6.726 -8.868 -16.498 1.00 63.19 155 HIS A N 1
ATOM 1243 C CA . HIS A 1 155 ? 6.997 -9.532 -15.223 1.00 63.19 155 HIS A CA 1
ATOM 1244 C C . HIS A 1 155 ? 6.722 -8.608 -14.027 1.00 63.19 155 HIS A C 1
ATOM 1246 O O . HIS A 1 155 ? 6.066 -9.013 -13.065 1.00 63.19 155 HIS A O 1
ATOM 1252 N N . TYR A 1 156 ? 7.177 -7.354 -14.095 1.00 61.12 156 TYR A N 1
ATOM 1253 C CA . TYR A 1 156 ? 6.929 -6.367 -13.041 1.00 61.12 156 TYR A CA 1
ATOM 1254 C C . TYR A 1 156 ? 5.444 -6.011 -12.899 1.00 61.12 156 TYR A C 1
ATOM 1256 O O . TYR A 1 156 ? 4.964 -5.824 -11.780 1.00 61.12 156 TYR A O 1
ATOM 1264 N N . GLU A 1 157 ? 4.695 -5.945 -14.000 1.00 66.19 157 GLU A N 1
ATOM 1265 C CA . GLU A 1 157 ? 3.251 -5.698 -13.958 1.00 66.19 157 GLU A CA 1
ATOM 1266 C C . GLU A 1 157 ? 2.489 -6.847 -13.280 1.00 66.19 157 GLU A C 1
ATOM 1268 O O . GLU A 1 157 ? 1.647 -6.579 -12.418 1.00 66.19 157 GLU A O 1
ATOM 1273 N N . ARG A 1 158 ? 2.841 -8.113 -13.567 1.00 65.06 158 ARG A N 1
ATOM 1274 C CA . ARG A 1 158 ? 2.291 -9.284 -12.851 1.00 65.06 158 ARG A CA 1
ATOM 1275 C C . ARG A 1 158 ? 2.599 -9.224 -11.350 1.00 65.06 158 ARG A C 1
ATOM 1277 O O . ARG A 1 158 ? 1.688 -9.400 -10.540 1.00 65.06 158 ARG A O 1
ATOM 1284 N N . GLU A 1 159 ? 3.848 -8.952 -10.961 1.00 66.06 159 GLU A N 1
ATOM 1285 C CA . GLU A 1 159 ? 4.234 -8.832 -9.542 1.00 66.06 159 GLU A CA 1
ATOM 1286 C C . GLU A 1 159 ? 3.437 -7.722 -8.832 1.00 66.06 159 GLU A C 1
ATOM 1288 O O . GLU A 1 159 ? 2.907 -7.927 -7.737 1.00 66.06 159 GLU A O 1
ATOM 1293 N N . MET A 1 160 ? 3.282 -6.562 -9.475 1.00 64.69 160 MET A N 1
ATOM 1294 C CA . MET A 1 160 ? 2.515 -5.437 -8.931 1.00 64.69 160 MET A CA 1
ATOM 1295 C C . MET A 1 160 ? 1.025 -5.750 -8.781 1.00 64.69 160 MET A C 1
ATOM 1297 O O . MET A 1 160 ? 0.387 -5.274 -7.840 1.00 64.69 160 MET A O 1
ATOM 1301 N N . GLU A 1 161 ? 0.450 -6.542 -9.682 1.00 69.81 161 GLU A N 1
ATOM 1302 C CA . GLU A 1 161 ? -0.954 -6.940 -9.601 1.00 69.81 161 GLU A CA 1
ATOM 1303 C C . GLU A 1 161 ? -1.207 -7.968 -8.488 1.00 69.81 161 GLU A C 1
ATOM 1305 O O . GLU A 1 161 ? -2.225 -7.891 -7.793 1.00 69.81 161 GLU A O 1
ATOM 1310 N N . VAL A 1 162 ? -0.265 -8.889 -8.260 1.00 72.06 162 VAL A N 1
ATOM 1311 C CA . VAL A 1 162 ? -0.294 -9.809 -7.110 1.00 72.06 162 VAL A CA 1
ATOM 1312 C C . VAL A 1 162 ? -0.199 -9.027 -5.800 1.00 72.06 162 VAL A C 1
ATOM 1314 O O . VAL A 1 162 ? -0.994 -9.258 -4.887 1.00 72.06 162 VAL A O 1
ATOM 1317 N N . LEU A 1 163 ? 0.712 -8.053 -5.721 1.00 63.66 163 LEU A N 1
ATOM 1318 C CA . LEU A 1 163 ? 0.859 -7.195 -4.544 1.00 63.66 163 LEU A CA 1
ATOM 1319 C C . LEU A 1 163 ? -0.389 -6.341 -4.286 1.00 63.66 163 LEU A C 1
ATOM 1321 O O . LEU A 1 163 ? -0.811 -6.237 -3.136 1.00 63.66 163 LEU A O 1
ATOM 1325 N N . ARG A 1 164 ? -1.025 -5.779 -5.327 1.00 73.62 164 ARG A N 1
ATOM 1326 C CA . ARG A 1 164 ? -2.302 -5.051 -5.176 1.00 73.62 164 ARG A CA 1
ATOM 1327 C C . ARG A 1 164 ? -3.403 -5.943 -4.630 1.00 73.62 164 ARG A C 1
ATOM 1329 O O . ARG A 1 164 ? -4.036 -5.569 -3.652 1.00 73.62 164 ARG A O 1
ATOM 1336 N N . ARG A 1 165 ? -3.587 -7.137 -5.200 1.00 75.44 165 ARG A N 1
ATOM 1337 C CA . ARG A 1 165 ? -4.581 -8.098 -4.699 1.00 75.44 165 ARG A CA 1
ATOM 1338 C C . ARG A 1 165 ? -4.311 -8.489 -3.247 1.00 75.44 165 ARG A C 1
ATOM 1340 O O . ARG A 1 165 ? -5.240 -8.542 -2.445 1.00 75.44 165 ARG A O 1
ATOM 1347 N N . GLY A 1 166 ? -3.048 -8.719 -2.886 1.00 75.56 166 GLY A N 1
ATOM 1348 C CA . GLY A 1 166 ? -2.651 -8.977 -1.500 1.00 75.56 166 GLY A CA 1
ATOM 1349 C C . GLY A 1 166 ? -2.970 -7.807 -0.564 1.00 75.56 166 GLY A C 1
ATOM 1350 O O . GLY A 1 166 ? -3.480 -8.014 0.538 1.00 75.56 166 GLY A O 1
ATOM 1351 N N . TRP A 1 167 ? -2.726 -6.578 -1.018 1.00 75.12 167 TRP A N 1
ATOM 1352 C CA . TRP A 1 167 ? -3.021 -5.359 -0.271 1.00 75.12 167 TRP A CA 1
ATOM 1353 C C . TRP A 1 167 ? -4.526 -5.148 -0.064 1.00 75.12 167 TRP A C 1
ATOM 1355 O O . TRP A 1 167 ? -4.958 -4.919 1.065 1.00 75.12 167 TRP A O 1
ATOM 1365 N N . ASP A 1 168 ? -5.333 -5.304 -1.114 1.00 79.19 168 ASP A N 1
ATOM 1366 C CA . ASP A 1 168 ? -6.793 -5.168 -1.046 1.00 79.19 168 ASP A CA 1
ATOM 1367 C C . ASP A 1 168 ? -7.411 -6.220 -0.111 1.00 79.19 168 ASP A C 1
ATOM 1369 O O . ASP A 1 168 ? -8.254 -5.897 0.730 1.00 79.19 168 ASP A O 1
ATOM 1373 N N . ASN A 1 169 ? -6.917 -7.462 -0.164 1.00 82.12 169 ASN A N 1
ATOM 1374 C CA . ASN A 1 169 ? -7.306 -8.514 0.778 1.00 82.12 169 ASN A CA 1
ATOM 1375 C C . ASN A 1 169 ? -6.950 -8.147 2.227 1.00 82.12 169 ASN A C 1
ATOM 1377 O O . ASN A 1 169 ? -7.741 -8.385 3.142 1.00 82.12 169 ASN A O 1
ATOM 1381 N N . SER A 1 170 ? -5.775 -7.547 2.449 1.00 80.06 170 SER A N 1
ATOM 1382 C CA . SER A 1 170 ? -5.364 -7.093 3.780 1.00 80.06 170 SER A CA 1
ATOM 1383 C C . SER A 1 170 ? -6.239 -5.948 4.294 1.00 80.06 170 SER A C 1
ATOM 1385 O O . SER A 1 170 ? -6.560 -5.932 5.483 1.00 80.06 170 SER A O 1
ATOM 1387 N N . ILE A 1 171 ? -6.641 -5.008 3.431 1.00 82.19 171 ILE A N 1
ATOM 1388 C CA . ILE A 1 171 ? -7.582 -3.936 3.790 1.00 82.19 171 ILE A CA 1
ATOM 1389 C C . ILE A 1 171 ? -8.930 -4.540 4.191 1.00 82.19 171 ILE A C 1
ATOM 1391 O O . ILE A 1 171 ? -9.449 -4.213 5.257 1.00 82.19 171 ILE A O 1
ATOM 1395 N N . GLY A 1 172 ? -9.472 -5.455 3.382 1.00 82.94 172 GLY A N 1
ATOM 1396 C CA . GLY A 1 172 ? -10.744 -6.116 3.681 1.00 82.94 172 GLY A CA 1
ATOM 1397 C C . GLY A 1 172 ? -10.711 -6.884 5.005 1.00 82.94 172 GLY A C 1
ATOM 1398 O O . GLY A 1 172 ? -11.652 -6.808 5.796 1.00 82.94 172 GLY A O 1
ATOM 1399 N N . HIS A 1 173 ? -9.601 -7.569 5.296 1.00 83.44 173 HIS A N 1
ATOM 1400 C CA . HIS A 1 173 ? -9.429 -8.265 6.569 1.00 83.44 173 HIS A CA 1
ATOM 1401 C C . HIS A 1 173 ? -9.374 -7.304 7.767 1.00 83.44 173 HIS A C 1
ATOM 1403 O O . HIS A 1 173 ? -9.971 -7.594 8.803 1.00 83.44 173 HIS A O 1
ATOM 1409 N N . ASN A 1 174 ? -8.706 -6.153 7.630 1.00 80.19 174 ASN A N 1
ATOM 1410 C CA . ASN A 1 174 ? -8.664 -5.135 8.682 1.00 80.19 174 ASN A CA 1
ATOM 1411 C C . ASN A 1 174 ? -10.046 -4.528 8.948 1.00 80.19 174 ASN A C 1
ATOM 1413 O O . ASN A 1 174 ? -10.448 -4.468 10.105 1.00 80.19 174 ASN A O 1
ATOM 1417 N N . ALA A 1 175 ? -10.805 -4.186 7.903 1.00 84.38 175 ALA A N 1
ATOM 1418 C CA . ALA A 1 175 ? -12.166 -3.664 8.050 1.00 84.38 175 ALA A CA 1
ATOM 1419 C C . ALA A 1 175 ? -13.094 -4.658 8.779 1.00 84.38 175 ALA A C 1
ATOM 1421 O O . ALA A 1 175 ? -13.892 -4.276 9.633 1.00 84.38 175 ALA A O 1
ATOM 1422 N N . MET A 1 176 ? -12.954 -5.959 8.497 1.00 92.44 176 MET A N 1
ATOM 1423 C CA . MET A 1 176 ? -13.688 -7.005 9.218 1.00 92.44 176 MET A CA 1
ATOM 1424 C C . MET A 1 176 ? -13.317 -7.045 10.710 1.00 92.44 176 MET A C 1
ATOM 1426 O O . MET A 1 176 ? -14.196 -7.176 11.562 1.00 92.44 176 MET A O 1
ATOM 1430 N N . LEU A 1 177 ? -12.023 -6.949 11.037 1.00 86.75 177 LEU A N 1
ATOM 1431 C CA . LEU A 1 177 ? -11.549 -6.941 12.424 1.00 86.75 177 LEU A CA 1
ATOM 1432 C C . LEU A 1 177 ? -11.995 -5.682 13.181 1.00 86.75 177 LEU A C 1
ATOM 1434 O O . LEU A 1 177 ? -12.341 -5.783 14.355 1.00 86.75 177 LEU A O 1
ATOM 1438 N N . GLU A 1 178 ? -12.018 -4.523 12.524 1.00 87.62 178 GLU A N 1
ATOM 1439 C CA . GLU A 1 178 ? -12.542 -3.274 13.090 1.00 87.62 178 GLU A CA 1
ATOM 1440 C C . GLU A 1 178 ? -14.031 -3.405 13.433 1.00 87.62 178 GLU A C 1
ATOM 1442 O O . GLU A 1 178 ? -14.412 -3.143 14.573 1.00 87.62 178 GLU A O 1
ATOM 1447 N N . GLY A 1 179 ? -14.851 -3.945 12.525 1.00 89.62 179 GLY A N 1
ATOM 1448 C CA . GLY A 1 179 ? -16.267 -4.205 12.810 1.00 89.62 179 GLY A CA 1
ATOM 1449 C C . GLY A 1 179 ? -16.489 -5.200 13.960 1.00 89.62 179 GLY A C 1
ATOM 1450 O O . GLY A 1 179 ? -17.407 -5.042 14.766 1.00 89.62 179 GLY A O 1
ATOM 1451 N N . GLN A 1 180 ? -15.623 -6.213 14.097 1.00 91.50 180 GLN A N 1
ATOM 1452 C CA . GLN A 1 180 ? -15.659 -7.125 15.248 1.00 91.50 180 GLN A CA 1
ATOM 1453 C C . GLN A 1 180 ? -15.293 -6.424 16.563 1.00 91.50 180 GLN A C 1
ATOM 1455 O O . GLN A 1 180 ? -15.902 -6.711 17.594 1.00 91.50 180 GLN A O 1
ATOM 1460 N N . LEU A 1 181 ? -14.315 -5.513 16.542 1.00 89.12 181 LEU A N 1
ATOM 1461 C CA . LEU A 1 181 ? -13.928 -4.726 17.715 1.00 89.12 181 LEU A CA 1
ATOM 1462 C C . LEU A 1 181 ? -15.046 -3.778 18.152 1.00 89.12 181 LEU A C 1
ATOM 1464 O O . LEU A 1 181 ? -15.349 -3.723 19.342 1.00 89.12 181 LEU A O 1
ATOM 1468 N N . GLU A 1 182 ? -15.696 -3.091 17.214 1.00 90.81 182 GLU A N 1
ATOM 1469 C CA . GLU A 1 182 ? -16.860 -2.247 17.508 1.00 90.81 182 GLU A CA 1
ATOM 1470 C C . GLU A 1 182 ? -18.007 -3.059 18.119 1.00 90.81 182 GLU A C 1
ATOM 1472 O O . GLU A 1 182 ? -18.561 -2.678 19.152 1.00 90.81 182 GLU A O 1
ATOM 1477 N N . GLY A 1 183 ? -18.311 -4.231 17.549 1.00 89.94 183 GLY A N 1
ATOM 1478 C CA . GLY A 1 183 ? -19.331 -5.131 18.089 1.00 89.94 183 GLY A CA 1
ATOM 1479 C C . GLY A 1 183 ? -19.039 -5.572 19.528 1.00 89.94 183 GLY A C 1
ATOM 1480 O O . GLY A 1 183 ? -19.938 -5.576 20.371 1.00 89.94 183 GLY A O 1
ATOM 1481 N N . LEU A 1 184 ? -17.778 -5.897 19.834 1.00 90.00 184 LEU A N 1
ATOM 1482 C CA . LEU A 1 184 ? -17.351 -6.237 21.194 1.00 90.00 184 LEU A CA 1
ATOM 1483 C C . LEU A 1 184 ? -17.441 -5.039 22.148 1.00 90.00 184 LEU A C 1
ATOM 1485 O O . LEU A 1 184 ? -17.906 -5.217 23.274 1.00 90.00 184 LEU A O 1
ATOM 1489 N N . SER A 1 185 ? -17.074 -3.833 21.707 1.00 90.94 185 SER A N 1
ATOM 1490 C CA . SER A 1 185 ? -17.240 -2.609 22.502 1.00 90.94 185 SER A CA 1
ATOM 1491 C C . SER A 1 185 ? -18.707 -2.365 22.868 1.00 90.94 185 SER A C 1
ATOM 1493 O O . SER A 1 185 ? -19.012 -2.170 24.042 1.00 90.94 185 SER A O 1
ATOM 1495 N N . CYS A 1 186 ? -19.642 -2.498 21.920 1.00 87.94 186 CYS A N 1
ATOM 1496 C CA . CYS A 1 186 ? -21.076 -2.382 22.214 1.00 87.94 186 CYS A CA 1
ATOM 1497 C C . CYS A 1 186 ? -21.594 -3.477 23.164 1.00 87.94 186 CYS A C 1
ATOM 1499 O O . CYS A 1 186 ? -22.553 -3.264 23.911 1.00 87.94 186 CYS A O 1
ATOM 1501 N N . CYS A 1 187 ? -21.022 -4.683 23.131 1.00 88.00 187 CYS A N 1
ATOM 1502 C CA . CYS A 1 187 ? -21.352 -5.730 24.101 1.00 88.00 187 CYS A CA 1
ATOM 1503 C C . CYS A 1 187 ? -20.835 -5.388 25.503 1.00 88.00 187 CYS A C 1
ATOM 1505 O O . CYS A 1 187 ? -21.569 -5.574 26.472 1.00 88.00 187 CYS A O 1
ATOM 1507 N N . LEU A 1 188 ? -19.616 -4.853 25.609 1.00 90.44 188 LEU A N 1
ATOM 1508 C CA . LEU A 1 188 ? -19.033 -4.416 26.879 1.00 90.44 188 LEU A CA 1
ATOM 1509 C C . LEU A 1 188 ? -19.816 -3.257 27.500 1.00 90.44 188 LEU A C 1
ATOM 1511 O O . LEU A 1 188 ? -20.115 -3.315 28.687 1.00 90.44 188 LEU A O 1
ATOM 1515 N N . GLU A 1 189 ? -20.221 -2.258 26.712 1.00 91.19 189 GLU A N 1
ATOM 1516 C CA . GLU A 1 189 ? -21.057 -1.151 27.201 1.00 91.19 189 GLU A CA 1
ATOM 1517 C C . GLU A 1 189 ? -22.403 -1.641 27.745 1.00 91.19 189 GLU A C 1
ATOM 1519 O O . GLU A 1 189 ? -22.840 -1.210 28.813 1.00 91.19 189 GLU A O 1
ATOM 1524 N N . ARG A 1 190 ? -23.054 -2.583 27.048 1.00 90.19 190 ARG A N 1
ATOM 1525 C CA . ARG A 1 190 ? -24.299 -3.200 27.530 1.00 90.19 190 ARG A CA 1
ATOM 1526 C C . ARG A 1 190 ? -24.087 -3.965 28.832 1.00 90.19 190 ARG A C 1
ATOM 1528 O O . ARG A 1 190 ? -24.905 -3.835 29.739 1.00 90.19 190 ARG A O 1
ATOM 1535 N N . LEU A 1 191 ? -22.990 -4.716 28.932 1.00 87.25 191 LEU A N 1
ATOM 1536 C CA . LEU A 1 191 ? -22.599 -5.428 30.150 1.00 87.25 191 LEU A CA 1
ATOM 1537 C C . LEU A 1 191 ? -22.370 -4.472 31.324 1.00 87.25 191 LEU A C 1
ATOM 1539 O O . LEU A 1 191 ? -22.808 -4.747 32.444 1.00 87.25 191 LEU A O 1
ATOM 1543 N N . ASP A 1 192 ? -21.718 -3.340 31.075 1.00 90.62 192 ASP A N 1
ATOM 1544 C CA . ASP A 1 192 ? -21.440 -2.341 32.103 1.00 90.62 192 ASP A CA 1
ATOM 1545 C C . ASP A 1 192 ? -22.730 -1.657 32.579 1.00 90.62 192 ASP A C 1
ATOM 1547 O O . ASP A 1 192 ? -22.963 -1.537 33.781 1.00 90.62 192 ASP A O 1
ATOM 1551 N N . GLN A 1 193 ? -23.649 -1.343 31.659 1.00 88.62 193 GLN A N 1
ATOM 1552 C CA . GLN A 1 193 ? -24.986 -0.846 32.002 1.00 88.62 193 GLN A CA 1
ATOM 1553 C C . GLN A 1 193 ? -25.781 -1.845 32.850 1.00 88.62 193 GLN A C 1
ATOM 1555 O O . GLN A 1 193 ? -26.388 -1.453 33.849 1.00 88.62 193 GLN A O 1
ATOM 1560 N N . THR A 1 194 ? -25.775 -3.136 32.496 1.00 89.00 194 THR A N 1
ATOM 1561 C CA . THR A 1 194 ? -26.428 -4.166 33.322 1.00 89.00 194 THR A CA 1
ATOM 1562 C C . THR A 1 194 ? -25.777 -4.305 34.694 1.00 89.00 194 THR A C 1
ATOM 1564 O O . THR A 1 194 ? -26.490 -4.430 35.686 1.00 89.00 194 THR A O 1
ATOM 1567 N N . ASN A 1 195 ? -24.448 -4.208 34.785 1.00 84.81 195 ASN A N 1
ATOM 1568 C CA . ASN A 1 195 ? -23.737 -4.242 36.062 1.00 84.81 195 ASN A CA 1
ATOM 1569 C C . ASN A 1 195 ? -24.093 -3.051 36.958 1.00 84.81 195 ASN A C 1
ATOM 1571 O O . ASN A 1 195 ? -24.260 -3.235 38.162 1.00 84.81 195 ASN A O 1
ATOM 1575 N N . CYS A 1 196 ? -24.221 -1.847 36.395 1.00 87.56 196 CYS A N 1
ATOM 1576 C CA . CYS A 1 196 ? -24.668 -0.672 37.142 1.00 87.56 196 CYS A CA 1
ATOM 1577 C C . CYS A 1 196 ? -26.073 -0.886 37.720 1.00 87.56 196 CYS A C 1
ATOM 1579 O O . CYS A 1 196 ? -26.263 -0.696 38.917 1.00 87.56 196 CYS A O 1
ATOM 1581 N N . ARG A 1 197 ? -27.019 -1.387 36.911 1.00 86.75 197 ARG A N 1
ATOM 1582 C CA . ARG A 1 197 ? -28.393 -1.670 37.367 1.00 86.75 197 ARG A CA 1
ATOM 1583 C C . ARG A 1 197 ? -28.439 -2.695 38.498 1.00 86.75 197 ARG A C 1
ATOM 1585 O O . ARG A 1 197 ? -29.050 -2.430 39.525 1.00 86.75 197 ARG A O 1
ATOM 1592 N N . LEU A 1 198 ? -27.744 -3.822 38.342 1.00 78.69 198 LEU A N 1
ATOM 1593 C CA . LEU A 1 198 ? -27.687 -4.861 39.376 1.00 78.69 198 LEU A CA 1
ATOM 1594 C C . LEU A 1 198 ? -27.038 -4.351 40.671 1.00 78.69 198 LEU A C 1
ATOM 1596 O O . LEU A 1 198 ? -27.442 -4.722 41.769 1.00 78.69 198 LEU A O 1
ATOM 1600 N N . ARG A 1 199 ? -26.041 -3.465 40.563 1.00 77.56 199 ARG A N 1
ATOM 1601 C CA . ARG A 1 199 ? -25.405 -2.841 41.728 1.00 77.56 199 ARG A CA 1
ATOM 1602 C C . ARG A 1 199 ? -26.369 -1.906 42.465 1.00 77.56 199 ARG A C 1
ATOM 1604 O O . ARG A 1 199 ? -26.376 -1.913 43.695 1.00 77.56 199 ARG A O 1
ATOM 1611 N N . ASP A 1 200 ? -27.181 -1.141 41.741 1.00 81.00 200 ASP A N 1
ATOM 1612 C CA . ASP A 1 200 ? -28.203 -0.265 42.323 1.00 81.00 200 ASP A CA 1
ATOM 1613 C C . ASP A 1 200 ? -29.324 -1.071 43.004 1.00 81.00 200 ASP A C 1
ATOM 1615 O O . ASP A 1 200 ? -29.731 -0.738 44.117 1.00 81.00 200 ASP A O 1
ATOM 1619 N N . GLU A 1 201 ? -29.760 -2.173 42.386 1.00 78.31 201 GLU A N 1
ATOM 1620 C CA . GLU A 1 201 ? -30.752 -3.108 42.941 1.00 78.31 201 GLU A CA 1
ATOM 1621 C C . GLU A 1 201 ? -30.227 -3.817 44.203 1.00 78.31 201 GLU A C 1
ATOM 1623 O O . GLU A 1 201 ? -30.899 -3.825 45.236 1.00 78.31 201 GLU A O 1
ATOM 1628 N N . SER A 1 202 ? -28.983 -4.305 44.175 1.00 69.06 202 SER A N 1
ATOM 1629 C CA . SER A 1 202 ? -28.317 -4.913 45.336 1.00 69.06 202 SER A CA 1
ATOM 1630 C C . SER A 1 202 ? -28.176 -3.928 46.504 1.00 69.06 202 SER A C 1
ATOM 1632 O O . SER A 1 202 ? -28.392 -4.280 47.666 1.00 69.06 202 SER A O 1
ATOM 1634 N N . ASN A 1 203 ? -27.873 -2.656 46.229 1.00 71.12 203 ASN A N 1
ATOM 1635 C CA . ASN A 1 203 ? -27.785 -1.632 47.272 1.00 71.12 203 ASN A CA 1
ATOM 1636 C C . ASN A 1 203 ? -29.132 -1.378 47.984 1.00 71.12 203 ASN A C 1
ATOM 1638 O O . ASN A 1 203 ? -29.123 -0.922 49.131 1.00 71.12 203 ASN A O 1
ATOM 1642 N N . ALA A 1 204 ? -30.265 -1.719 47.357 1.00 70.81 204 ALA A N 1
ATOM 1643 C CA . ALA A 1 204 ? -31.611 -1.555 47.906 1.00 70.81 204 ALA A CA 1
ATOM 1644 C C . ALA A 1 204 ? -32.128 -2.751 48.747 1.00 70.81 204 ALA A C 1
ATOM 1646 O O . ALA A 1 204 ? -33.141 -2.606 49.432 1.00 70.81 204 ALA A O 1
ATOM 1647 N N . ALA A 1 205 ? -31.458 -3.912 48.742 1.00 58.34 205 ALA A N 1
ATOM 1648 C CA . ALA A 1 205 ? -31.912 -5.131 49.437 1.00 58.34 205 ALA A CA 1
ATOM 1649 C C . ALA A 1 205 ? -31.535 -5.181 50.950 1.00 58.34 205 ALA A C 1
ATOM 1651 O O . ALA A 1 205 ? -30.731 -4.373 51.407 1.00 58.34 205 ALA A O 1
ATOM 1652 N N . PRO A 1 206 ? -32.087 -6.086 51.786 1.00 62.16 206 PRO A N 1
ATOM 1653 C CA . PRO A 1 206 ? -31.717 -6.225 53.208 1.00 62.16 206 PRO A CA 1
ATOM 1654 C C . PRO A 1 206 ? -30.344 -6.901 53.425 1.00 62.16 206 PRO A C 1
ATOM 1656 O O . PRO A 1 206 ? -29.937 -7.769 52.654 1.00 62.16 206 PRO A O 1
ATOM 1659 N N . ASP A 1 207 ? -29.643 -6.548 54.509 1.00 60.41 207 ASP A N 1
ATOM 1660 C CA . ASP A 1 207 ? -28.186 -6.749 54.679 1.00 60.41 207 ASP A CA 1
ATOM 1661 C C . ASP A 1 207 ? -27.666 -8.204 54.670 1.00 60.41 207 ASP A C 1
ATOM 1663 O O . ASP A 1 207 ? -26.547 -8.426 54.225 1.00 60.41 207 ASP A O 1
ATOM 1667 N N . ALA A 1 208 ? -28.458 -9.216 55.045 1.00 58.50 208 ALA A N 1
ATOM 1668 C CA . ALA A 1 208 ? -28.027 -10.625 54.962 1.00 58.50 208 ALA A CA 1
ATOM 1669 C C . ALA A 1 208 ? -28.213 -11.254 53.562 1.00 58.50 208 ALA A C 1
ATOM 1671 O O . ALA A 1 208 ? -27.528 -12.212 53.213 1.00 58.50 208 ALA A O 1
ATOM 1672 N N . PHE A 1 209 ? -29.132 -10.715 52.752 1.00 59.91 209 PHE A N 1
ATOM 1673 C CA . PHE A 1 209 ? -29.352 -11.134 51.360 1.00 59.91 209 PHE A CA 1
ATOM 1674 C C . PHE A 1 209 ? -28.359 -10.439 50.413 1.00 59.91 209 PHE A C 1
ATOM 1676 O O . PHE A 1 209 ? -27.891 -11.042 49.448 1.00 59.91 209 PHE A O 1
ATOM 1683 N N . LYS A 1 210 ? -27.967 -9.203 50.757 1.00 59.53 210 LYS A N 1
ATOM 1684 C CA . LYS A 1 210 ? -26.970 -8.384 50.052 1.00 59.53 210 LYS A CA 1
ATOM 1685 C C . LYS A 1 210 ? -25.622 -9.066 49.866 1.00 59.53 210 LYS A C 1
ATOM 1687 O O . LYS A 1 210 ? -25.034 -8.932 48.797 1.00 59.53 210 LYS A O 1
ATOM 1692 N N . ASP A 1 211 ? -25.117 -9.764 50.879 1.00 73.25 211 ASP A N 1
ATOM 1693 C CA . ASP A 1 211 ? -23.779 -10.360 50.807 1.00 73.25 211 ASP A CA 1
ATOM 1694 C C . ASP A 1 211 ? -23.759 -11.611 49.921 1.00 73.25 211 ASP A C 1
ATOM 1696 O O . ASP A 1 211 ? -22.868 -11.753 49.088 1.00 73.25 211 ASP A O 1
ATOM 1700 N N . ALA A 1 212 ? -24.778 -12.471 50.014 1.00 76.50 212 ALA A N 1
ATOM 1701 C CA . ALA A 1 212 ? -24.904 -13.644 49.146 1.00 76.50 212 ALA A CA 1
ATOM 1702 C C . ALA A 1 212 ? -25.144 -13.255 47.676 1.00 76.50 212 ALA A C 1
ATOM 1704 O O . ALA A 1 212 ? -24.538 -13.827 46.771 1.00 76.50 212 ALA A O 1
ATOM 1705 N N . GLU A 1 213 ? -25.979 -12.243 47.432 1.00 77.50 213 GLU A N 1
ATOM 1706 C CA . GLU A 1 213 ? -26.239 -11.718 46.090 1.00 77.50 213 GLU A CA 1
ATOM 1707 C C . GLU A 1 213 ? -25.007 -11.017 45.498 1.00 77.50 213 GLU A C 1
ATOM 1709 O O . GLU A 1 213 ? -24.661 -11.241 44.336 1.00 77.50 213 GLU A O 1
ATOM 1714 N N . LYS A 1 214 ? -24.274 -10.234 46.305 1.00 80.38 214 LYS A N 1
ATOM 1715 C CA . LYS A 1 214 ? -22.993 -9.644 45.886 1.00 80.38 214 LYS A CA 1
ATOM 1716 C C . LYS A 1 214 ? -21.960 -10.702 45.537 1.00 80.38 214 LYS A C 1
ATOM 1718 O O . LYS A 1 214 ? -21.255 -10.524 44.547 1.00 80.38 214 LYS A O 1
ATOM 1723 N N . ILE A 1 215 ? -21.858 -11.774 46.323 1.00 82.25 215 ILE A N 1
ATOM 1724 C CA . ILE A 1 215 ? -20.943 -12.884 46.032 1.00 82.25 215 ILE A CA 1
ATOM 1725 C C . ILE A 1 215 ? -21.319 -13.524 44.690 1.00 82.25 215 ILE A C 1
ATOM 1727 O O . ILE A 1 215 ? -20.467 -13.588 43.807 1.00 82.25 215 ILE A O 1
ATOM 1731 N N . ALA A 1 216 ? -22.592 -13.870 44.478 1.00 86.88 216 ALA A N 1
ATOM 1732 C CA . ALA A 1 216 ? -23.053 -14.472 43.225 1.00 86.88 216 ALA A CA 1
ATOM 1733 C C . ALA A 1 216 ? -22.827 -13.561 41.999 1.00 86.88 216 ALA A C 1
ATOM 1735 O O . ALA A 1 216 ? -22.398 -14.021 40.939 1.00 86.88 216 ALA A O 1
ATOM 1736 N N . MET A 1 217 ? -23.060 -12.250 42.135 1.00 84.56 217 MET A N 1
ATOM 1737 C CA . MET A 1 217 ? -22.762 -11.276 41.079 1.00 84.56 217 MET A CA 1
ATOM 1738 C C . MET A 1 217 ? -21.267 -11.187 40.764 1.00 84.56 217 MET A C 1
ATOM 1740 O O . MET A 1 217 ? -20.883 -11.094 39.596 1.00 84.56 217 MET A O 1
ATOM 1744 N N . LEU A 1 218 ? -20.416 -11.170 41.793 1.00 86.94 218 LEU A N 1
ATOM 1745 C CA . LEU A 1 218 ? -18.968 -11.104 41.613 1.00 86.94 218 LEU A CA 1
ATOM 1746 C C . LEU A 1 218 ? -18.434 -12.385 40.968 1.00 86.94 218 LEU A C 1
ATOM 1748 O O . LEU A 1 218 ? -17.617 -12.287 40.058 1.00 86.94 218 LEU A O 1
ATOM 1752 N N . GLU A 1 219 ? -18.933 -13.556 41.362 1.00 89.06 219 GLU A N 1
ATOM 1753 C CA . GLU A 1 219 ? -18.592 -14.842 40.742 1.00 89.06 219 GLU A CA 1
ATOM 1754 C C . GLU A 1 219 ? -18.992 -14.879 39.262 1.00 89.06 219 GLU A C 1
ATOM 1756 O O . GLU A 1 219 ? -18.160 -15.190 38.409 1.00 89.06 219 GLU A O 1
ATOM 1761 N N . ALA A 1 220 ? -20.218 -14.465 38.923 1.00 89.38 220 ALA A N 1
ATOM 1762 C CA . ALA A 1 220 ? -20.659 -14.379 37.530 1.00 89.38 220 ALA A CA 1
ATOM 1763 C C . ALA A 1 220 ? -19.790 -13.413 36.705 1.00 89.38 220 ALA A C 1
ATOM 1765 O O . ALA A 1 220 ? -19.437 -13.701 35.558 1.00 89.38 220 ALA A O 1
ATOM 1766 N N . LYS A 1 221 ? -19.396 -12.278 37.296 1.00 90.56 221 LYS A N 1
ATOM 1767 C CA . LYS A 1 221 ? -18.508 -11.307 36.648 1.00 90.56 221 LYS A CA 1
ATOM 1768 C C . LYS A 1 221 ? -17.094 -11.854 36.455 1.00 90.56 221 LYS A C 1
ATOM 1770 O O . LYS A 1 221 ? -16.498 -11.599 35.411 1.00 90.56 221 LYS A O 1
ATOM 1775 N N . ILE A 1 222 ? -16.565 -12.605 37.421 1.00 91.69 222 ILE A N 1
ATOM 1776 C CA . ILE A 1 222 ? -15.263 -13.274 37.306 1.00 91.69 222 ILE A CA 1
ATOM 1777 C C . ILE A 1 222 ? -15.289 -14.253 36.133 1.00 91.69 222 ILE A C 1
ATOM 1779 O O . ILE A 1 222 ? -14.440 -14.137 35.254 1.00 91.69 222 ILE A O 1
ATOM 1783 N N . VAL A 1 223 ? -16.306 -15.115 36.044 1.00 93.06 223 VAL A N 1
ATOM 1784 C CA . VAL A 1 223 ? -16.444 -16.080 34.939 1.00 93.06 223 VAL A CA 1
ATOM 1785 C C . VAL A 1 223 ? -16.497 -15.370 33.581 1.00 93.06 223 VAL A C 1
ATOM 1787 O O . VAL A 1 223 ? -15.767 -15.730 32.660 1.00 93.06 223 VAL A O 1
ATOM 1790 N N . GLN A 1 224 ? -17.281 -14.295 33.456 1.00 89.94 224 GLN A N 1
ATOM 1791 C CA . GLN A 1 224 ? -17.338 -13.513 32.213 1.00 89.94 224 GLN A CA 1
ATOM 1792 C C . GLN A 1 224 ? -15.993 -12.862 31.857 1.00 89.94 224 GLN A C 1
ATOM 1794 O O . GLN A 1 224 ? -15.603 -12.817 30.687 1.00 89.94 224 GLN A O 1
ATOM 1799 N N . MET A 1 225 ? -15.268 -12.343 32.852 1.00 92.94 225 MET A N 1
ATOM 1800 C CA . MET A 1 225 ? -13.940 -11.766 32.635 1.00 92.94 225 MET A CA 1
ATOM 1801 C C . MET A 1 225 ? -12.915 -12.834 32.241 1.00 92.94 225 MET A C 1
ATOM 1803 O O . MET A 1 225 ? -12.076 -12.564 31.380 1.00 92.94 225 MET A O 1
ATOM 1807 N N . GLU A 1 226 ? -12.992 -14.036 32.811 1.00 93.75 226 GLU A N 1
ATOM 1808 C CA . GLU A 1 226 ? -12.150 -15.182 32.455 1.00 93.75 226 GLU A CA 1
ATOM 1809 C C . GLU A 1 226 ? -12.409 -15.649 31.018 1.00 93.75 226 GLU A C 1
ATOM 1811 O O . GLU A 1 226 ? -11.461 -15.839 30.252 1.00 93.75 226 GLU A O 1
ATOM 1816 N N . GLU A 1 227 ? -13.673 -15.744 30.605 1.00 93.12 227 GLU A N 1
ATOM 1817 C CA . GLU A 1 227 ? -14.051 -16.062 29.224 1.00 93.12 227 GLU A CA 1
ATOM 1818 C C . GLU A 1 227 ? -13.532 -15.007 28.235 1.00 93.12 227 GLU A C 1
ATOM 1820 O O . GLU A 1 227 ? -12.932 -15.347 27.207 1.00 93.12 227 GLU A O 1
ATOM 1825 N N . ALA A 1 228 ? -13.686 -13.719 28.562 1.00 91.62 228 ALA A N 1
ATOM 1826 C CA . ALA A 1 228 ? -13.174 -12.619 27.748 1.00 91.62 228 ALA A CA 1
ATOM 1827 C C . ALA A 1 228 ? -11.637 -12.646 27.640 1.00 91.62 228 ALA A C 1
ATOM 1829 O O . ALA A 1 228 ? -11.078 -12.453 26.553 1.00 91.62 228 ALA A O 1
ATOM 1830 N N . LEU A 1 229 ? -10.942 -12.938 28.744 1.00 94.38 229 LEU A N 1
ATOM 1831 C CA . LEU A 1 229 ? -9.491 -13.148 28.775 1.00 94.38 229 LEU A CA 1
ATOM 1832 C C . LEU A 1 229 ? -9.078 -14.319 27.886 1.00 94.38 229 LEU A C 1
ATOM 1834 O O . LEU A 1 229 ? -8.131 -14.202 27.103 1.00 94.38 229 LEU A O 1
ATOM 1838 N N . HIS A 1 230 ? -9.809 -15.429 27.952 1.00 95.31 230 HIS A N 1
ATOM 1839 C CA . HIS A 1 230 ? -9.516 -16.606 27.149 1.00 95.31 230 HIS A CA 1
ATOM 1840 C C . HIS A 1 230 ? -9.697 -16.331 25.648 1.00 95.31 230 HIS A C 1
ATOM 1842 O O . HIS A 1 230 ? -8.871 -16.770 24.836 1.00 95.31 230 HIS A O 1
ATOM 1848 N N . LEU A 1 231 ? -10.728 -15.569 25.268 1.00 94.06 231 LEU A N 1
ATOM 1849 C CA . LEU A 1 231 ? -10.949 -15.144 23.885 1.00 94.06 231 LEU A CA 1
ATOM 1850 C C . LEU A 1 231 ? -9.825 -14.217 23.396 1.00 94.06 231 LEU A C 1
ATOM 1852 O O . LEU A 1 231 ? -9.310 -14.380 22.286 1.00 94.06 231 LEU A O 1
ATOM 1856 N N . ARG A 1 232 ? -9.397 -13.278 24.249 1.00 94.12 232 ARG A N 1
ATOM 1857 C CA . ARG A 1 232 ? -8.284 -12.367 23.959 1.00 94.12 232 ARG A CA 1
ATOM 1858 C C . ARG A 1 232 ? -6.970 -13.123 23.766 1.00 94.12 232 ARG A C 1
ATOM 1860 O O . ARG A 1 232 ? -6.244 -12.816 22.823 1.00 94.12 232 ARG A O 1
ATOM 1867 N N . ASN A 1 233 ? -6.688 -14.133 24.588 1.00 97.06 233 ASN A N 1
ATOM 1868 C CA . ASN A 1 233 ? -5.502 -14.979 24.433 1.00 97.06 233 ASN A CA 1
ATOM 1869 C C . ASN A 1 233 ? -5.507 -15.721 23.088 1.00 97.06 233 ASN A C 1
ATOM 1871 O O . ASN A 1 233 ? -4.515 -15.667 22.365 1.00 97.06 233 ASN A O 1
ATOM 1875 N N . LYS A 1 234 ? -6.651 -16.286 22.672 1.00 95.38 234 LYS A N 1
ATOM 1876 C CA . LYS A 1 234 ? -6.787 -16.908 21.340 1.00 95.38 234 LYS A CA 1
ATOM 1877 C C . LYS A 1 234 ? -6.505 -15.921 20.198 1.00 95.38 234 LYS A C 1
ATOM 1879 O O . LYS A 1 234 ? -5.850 -16.277 19.218 1.00 95.38 234 LYS A O 1
ATOM 1884 N N . LEU A 1 235 ? -6.971 -14.675 20.313 1.00 95.94 235 LEU A N 1
ATOM 1885 C CA . LEU A 1 235 ? -6.683 -13.623 19.329 1.00 95.94 235 LEU A CA 1
ATOM 1886 C C . LEU A 1 235 ? -5.200 -13.232 19.306 1.00 95.94 235 LEU A C 1
ATOM 1888 O O . LEU A 1 235 ? -4.645 -13.024 18.226 1.00 95.94 235 LEU A O 1
ATOM 1892 N N . ILE A 1 236 ? -4.554 -13.146 20.472 1.00 96.31 236 ILE A N 1
ATOM 1893 C CA . ILE A 1 236 ? -3.113 -12.883 20.581 1.00 96.31 236 ILE A CA 1
ATOM 1894 C C . ILE A 1 236 ? -2.321 -13.995 19.892 1.00 96.31 236 ILE A C 1
ATOM 1896 O O . ILE A 1 236 ? -1.425 -13.693 19.104 1.00 96.31 236 ILE A O 1
ATOM 1900 N N . ASP A 1 237 ? -2.674 -15.258 20.118 1.00 96.38 237 ASP A N 1
ATOM 1901 C CA . ASP A 1 237 ? -1.991 -16.392 19.493 1.00 96.38 237 ASP A CA 1
ATOM 1902 C C . ASP A 1 237 ? -2.167 -16.398 17.971 1.00 96.38 237 ASP A C 1
ATOM 1904 O O . ASP A 1 237 ? -1.198 -16.601 17.234 1.00 96.38 237 ASP A O 1
ATOM 1908 N N . LYS A 1 238 ? -3.368 -16.062 17.481 1.00 95.69 238 LYS A N 1
ATOM 1909 C CA . LYS A 1 238 ? -3.623 -15.897 16.043 1.00 95.69 238 LYS A CA 1
ATOM 1910 C C . LYS A 1 238 ? -2.799 -14.755 15.439 1.00 95.69 238 LYS A C 1
ATOM 1912 O O . LYS A 1 238 ? -2.193 -14.938 14.386 1.00 95.69 238 LYS A O 1
ATOM 1917 N N . LYS A 1 239 ? -2.719 -13.597 16.108 1.00 95.88 239 LYS A N 1
ATOM 1918 C CA . LYS A 1 239 ? -1.875 -12.472 15.660 1.00 95.88 239 LYS A CA 1
ATOM 1919 C C . LYS A 1 239 ? -0.389 -12.828 15.671 1.00 95.88 239 LYS A C 1
ATOM 1921 O O . LYS A 1 239 ? 0.328 -12.451 14.751 1.00 95.88 239 LYS A O 1
ATOM 1926 N N . ARG A 1 240 ? 0.079 -13.574 16.676 1.00 97.00 240 ARG A N 1
ATOM 1927 C CA . ARG A 1 240 ? 1.465 -14.066 16.736 1.00 97.00 240 ARG A CA 1
ATOM 1928 C C . ARG A 1 240 ? 1.783 -15.019 15.588 1.00 97.00 240 ARG A C 1
ATOM 1930 O O . ARG A 1 240 ? 2.877 -14.938 15.046 1.00 97.00 240 ARG A O 1
ATOM 1937 N N . ALA A 1 241 ? 0.849 -15.889 15.203 1.00 95.50 241 ALA A N 1
ATOM 1938 C CA . ALA A 1 241 ? 1.017 -16.737 14.024 1.00 95.50 241 ALA A CA 1
ATOM 1939 C C . ALA A 1 241 ? 1.147 -15.898 12.743 1.00 95.50 241 ALA A C 1
ATOM 1941 O O . ALA A 1 241 ? 2.134 -16.037 12.034 1.00 95.50 241 ALA A O 1
ATOM 1942 N N . GLN A 1 242 ? 0.241 -14.939 12.528 1.00 94.38 242 GLN A N 1
ATOM 1943 C CA . GLN A 1 242 ? 0.302 -14.040 11.368 1.00 94.38 242 GLN A CA 1
ATOM 1944 C C . GLN A 1 242 ? 1.587 -13.199 11.308 1.00 94.38 242 GLN A C 1
ATOM 1946 O O . GLN A 1 242 ? 2.061 -12.883 10.220 1.00 94.38 242 GLN A O 1
ATOM 1951 N N . LEU A 1 243 ? 2.138 -12.795 12.459 1.00 96.38 243 LEU A N 1
ATOM 1952 C CA . LEU A 1 243 ? 3.422 -12.090 12.512 1.00 96.38 243 LEU A CA 1
ATOM 1953 C C . LEU A 1 243 ? 4.574 -12.986 12.052 1.00 96.38 243 LEU A C 1
ATOM 1955 O O . LEU A 1 243 ? 5.377 -12.539 11.244 1.00 96.38 243 LEU A O 1
ATOM 1959 N N . ARG A 1 244 ? 4.608 -14.253 12.485 1.00 96.12 244 ARG A N 1
ATOM 1960 C CA . ARG A 1 244 ? 5.629 -15.210 12.029 1.00 96.12 244 ARG A CA 1
ATOM 1961 C C . ARG A 1 244 ? 5.580 -15.425 10.517 1.00 96.12 244 ARG A C 1
ATOM 1963 O O . ARG A 1 244 ? 6.622 -15.363 9.877 1.00 96.12 244 ARG A O 1
ATOM 1970 N N . ASP A 1 245 ? 4.386 -15.589 9.949 1.00 95.00 245 ASP A N 1
ATOM 1971 C CA . ASP A 1 245 ? 4.219 -15.755 8.497 1.00 95.00 245 ASP A CA 1
ATOM 1972 C C . ASP A 1 245 ? 4.716 -14.514 7.727 1.00 95.00 245 ASP A C 1
ATOM 1974 O O . ASP A 1 245 ? 5.318 -14.617 6.657 1.00 95.00 245 ASP A O 1
ATOM 1978 N N . LYS A 1 246 ? 4.492 -13.312 8.283 1.00 95.00 246 LYS A N 1
ATOM 1979 C CA . LYS A 1 246 ? 5.004 -12.057 7.713 1.00 95.00 246 LYS A CA 1
ATOM 1980 C C . LYS A 1 246 ? 6.523 -11.955 7.805 1.00 95.00 246 LYS A C 1
ATOM 1982 O O . LYS A 1 246 ? 7.137 -11.531 6.830 1.00 95.00 246 LYS A O 1
ATOM 1987 N N . ASP A 1 247 ? 7.119 -12.340 8.929 1.00 97.50 247 ASP A N 1
ATOM 1988 C CA . ASP A 1 247 ? 8.575 -12.339 9.097 1.00 97.50 247 ASP A CA 1
ATOM 1989 C C . ASP A 1 247 ? 9.246 -13.308 8.109 1.00 97.50 247 ASP A C 1
ATOM 1991 O O . ASP A 1 247 ? 10.267 -12.970 7.507 1.00 97.50 247 ASP A O 1
ATOM 1995 N N . GLU A 1 248 ? 8.639 -14.473 7.860 1.00 96.19 248 GLU A N 1
ATOM 1996 C CA . GLU A 1 248 ? 9.106 -15.425 6.846 1.00 96.19 248 GLU A CA 1
ATOM 1997 C C . GLU A 1 248 ? 9.017 -14.841 5.428 1.00 96.19 248 GLU A C 1
ATOM 1999 O O . GLU A 1 248 ? 9.980 -14.909 4.660 1.00 96.19 248 GLU A O 1
ATOM 2004 N N . LEU A 1 249 ? 7.898 -14.191 5.085 1.00 95.94 249 LEU A N 1
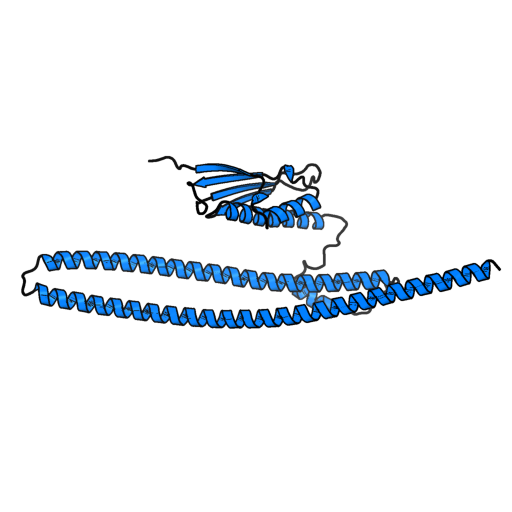ATOM 2005 C CA . LEU A 1 249 ? 7.741 -13.520 3.793 1.00 95.94 249 LEU A CA 1
ATOM 2006 C C . LEU A 1 249 ? 8.773 -12.400 3.599 1.00 95.94 249 LEU A C 1
ATOM 2008 O O . LEU A 1 249 ? 9.347 -12.277 2.518 1.00 95.94 249 LEU A O 1
ATOM 2012 N N . VAL A 1 250 ? 9.034 -11.601 4.637 1.00 96.44 250 VAL A N 1
ATOM 2013 C CA . VAL A 1 250 ? 10.078 -10.565 4.616 1.00 96.44 250 VAL A CA 1
ATOM 2014 C C . VAL A 1 250 ? 11.456 -11.195 4.414 1.00 96.44 250 VAL A C 1
ATOM 2016 O O . VAL A 1 250 ? 12.236 -10.699 3.601 1.00 96.44 250 VAL A O 1
ATOM 2019 N N . GLY A 1 251 ? 11.743 -12.315 5.084 1.00 95.56 251 GLY A N 1
ATOM 2020 C CA . GLY A 1 251 ? 12.961 -13.096 4.865 1.00 95.56 251 GLY A CA 1
ATOM 2021 C C . GLY A 1 251 ? 13.124 -13.520 3.403 1.00 95.56 251 GLY A C 1
ATOM 2022 O O . GLY A 1 251 ? 14.166 -13.262 2.800 1.00 95.56 251 GLY A O 1
ATOM 2023 N N . ASN A 1 252 ? 12.074 -14.084 2.806 1.00 95.94 252 ASN A N 1
ATOM 2024 C CA . ASN A 1 252 ? 12.069 -14.510 1.404 1.00 95.94 252 ASN A CA 1
ATOM 2025 C C . ASN A 1 252 ? 12.217 -13.336 0.422 1.00 95.94 252 ASN A C 1
ATOM 2027 O O . ASN A 1 252 ? 12.917 -13.441 -0.582 1.00 95.94 252 ASN A O 1
ATOM 2031 N N . LEU A 1 253 ? 11.600 -12.186 0.699 1.00 95.12 253 LEU A N 1
ATOM 2032 C CA . LEU A 1 253 ? 11.771 -10.996 -0.138 1.00 95.12 253 LEU A CA 1
ATOM 2033 C C . LEU A 1 253 ? 13.199 -10.447 -0.063 1.00 95.12 253 LEU A C 1
ATOM 2035 O O . LEU A 1 253 ? 13.760 -10.061 -1.087 1.00 95.12 253 LEU A O 1
ATOM 2039 N N . ASN A 1 254 ? 13.815 -10.462 1.120 1.00 95.50 254 ASN A N 1
ATOM 2040 C CA . ASN A 1 254 ? 15.199 -10.026 1.294 1.00 95.50 254 ASN A CA 1
ATOM 2041 C C . ASN A 1 254 ? 16.187 -10.923 0.535 1.00 95.50 254 ASN A C 1
ATOM 2043 O O . ASN A 1 254 ? 17.137 -10.412 -0.060 1.00 95.50 254 ASN A O 1
ATOM 2047 N N . THR A 1 255 ? 15.968 -12.242 0.503 1.00 95.31 255 THR A N 1
ATOM 2048 C CA . THR A 1 255 ? 16.824 -13.149 -0.280 1.00 95.31 255 THR A CA 1
ATOM 2049 C C . THR A 1 255 ? 16.679 -12.909 -1.784 1.00 95.31 255 THR A C 1
ATOM 2051 O O . THR A 1 255 ? 17.693 -12.874 -2.487 1.00 95.31 255 THR A O 1
ATOM 2054 N N . VAL A 1 256 ? 15.456 -12.669 -2.275 1.00 95.12 256 VAL A N 1
ATOM 2055 C CA . VAL A 1 256 ? 15.188 -12.301 -3.679 1.00 95.12 256 VAL A CA 1
ATOM 2056 C C . VAL A 1 256 ? 15.840 -10.964 -4.045 1.00 95.12 256 VAL A C 1
ATOM 2058 O O . VAL A 1 256 ? 16.460 -10.846 -5.103 1.00 95.12 256 VAL A O 1
ATOM 2061 N N . LEU A 1 257 ? 15.743 -9.955 -3.175 1.00 95.00 257 LEU A N 1
ATOM 2062 C CA . LEU A 1 257 ? 16.399 -8.662 -3.385 1.00 95.00 257 LEU A CA 1
ATOM 2063 C C . LEU A 1 257 ? 17.917 -8.820 -3.477 1.00 95.00 257 LEU A C 1
ATOM 2065 O O . LEU A 1 257 ? 18.512 -8.361 -4.448 1.00 95.00 257 LEU A O 1
ATOM 2069 N N . ALA A 1 258 ? 18.529 -9.564 -2.553 1.00 94.56 258 ALA A N 1
ATOM 2070 C CA . ALA A 1 258 ? 19.966 -9.822 -2.581 1.00 94.56 258 ALA A CA 1
ATOM 2071 C C . ALA A 1 258 ? 20.414 -10.545 -3.867 1.00 94.56 258 ALA A C 1
ATOM 2073 O O . ALA A 1 258 ? 21.479 -10.251 -4.414 1.00 94.56 258 ALA A O 1
ATOM 2074 N N . THR A 1 259 ? 19.597 -11.468 -4.391 1.00 94.75 259 THR A N 1
ATOM 2075 C CA . THR A 1 259 ? 19.890 -12.129 -5.674 1.00 94.75 259 THR A CA 1
ATOM 2076 C C . THR A 1 259 ? 19.793 -11.160 -6.851 1.00 94.75 259 THR A C 1
ATOM 2078 O O . THR A 1 259 ? 20.670 -11.175 -7.720 1.00 94.75 259 THR A O 1
ATOM 2081 N N . LYS A 1 260 ? 18.774 -10.290 -6.876 1.00 93.94 260 LYS A N 1
ATOM 2082 C CA . LYS A 1 260 ? 18.634 -9.254 -7.913 1.00 93.94 260 LYS A CA 1
ATOM 2083 C C . LYS A 1 260 ? 19.787 -8.244 -7.865 1.00 93.94 260 LYS A C 1
ATOM 2085 O O . LYS A 1 260 ? 20.360 -7.955 -8.914 1.00 93.94 260 LYS A O 1
ATOM 2090 N N . ASP A 1 261 ? 20.197 -7.790 -6.682 1.00 96.94 261 ASP A N 1
ATOM 2091 C CA . ASP A 1 261 ? 21.352 -6.896 -6.513 1.00 96.94 261 ASP A CA 1
ATOM 2092 C C . ASP A 1 261 ? 22.648 -7.535 -7.034 1.00 96.94 261 ASP A C 1
ATOM 2094 O O . ASP A 1 261 ? 23.431 -6.901 -7.747 1.00 96.94 261 ASP A O 1
ATOM 2098 N N . GLY A 1 262 ? 22.850 -8.829 -6.760 1.00 93.19 262 GLY A N 1
ATOM 2099 C CA . GLY A 1 262 ? 23.959 -9.599 -7.323 1.00 93.19 262 GLY A CA 1
ATOM 2100 C C . GLY A 1 262 ? 23.958 -9.605 -8.857 1.00 93.19 262 GLY A C 1
ATOM 2101 O O . GLY A 1 262 ? 24.991 -9.344 -9.480 1.00 93.19 262 GLY A O 1
ATOM 2102 N N . ALA A 1 263 ? 22.801 -9.846 -9.478 1.00 94.19 263 ALA A N 1
ATOM 2103 C CA . ALA A 1 263 ? 22.658 -9.830 -10.934 1.00 94.19 263 ALA A CA 1
ATOM 2104 C C . ALA A 1 263 ? 22.903 -8.432 -11.536 1.00 94.19 263 ALA A C 1
ATOM 2106 O O . ALA A 1 263 ? 23.583 -8.309 -12.558 1.00 94.19 263 ALA A O 1
ATOM 2107 N N . ILE A 1 264 ? 22.416 -7.369 -10.887 1.00 93.44 264 ILE A N 1
ATOM 2108 C CA . ILE A 1 264 ? 22.639 -5.976 -11.311 1.00 93.44 264 ILE A CA 1
ATOM 2109 C C . ILE A 1 264 ? 24.130 -5.628 -11.288 1.00 93.44 264 ILE A C 1
ATOM 2111 O O . ILE A 1 264 ? 24.635 -5.027 -12.240 1.00 93.44 264 ILE A O 1
ATOM 2115 N N . ASN A 1 265 ? 24.853 -6.036 -10.243 1.00 94.25 265 ASN A N 1
ATOM 2116 C CA . ASN A 1 265 ? 26.296 -5.812 -10.140 1.00 94.25 265 ASN A CA 1
ATOM 2117 C C . ASN A 1 265 ? 27.068 -6.552 -11.242 1.00 94.25 265 ASN A C 1
ATOM 2119 O O . ASN A 1 265 ? 27.974 -5.990 -11.861 1.00 94.25 265 ASN A O 1
ATOM 2123 N N . GLN A 1 266 ? 26.671 -7.789 -11.557 1.00 93.50 266 GLN A N 1
ATOM 2124 C CA . GLN A 1 266 ? 27.256 -8.536 -12.673 1.00 93.50 266 GLN A CA 1
ATOM 2125 C C . GLN A 1 266 ? 27.013 -7.839 -14.017 1.00 93.50 266 GLN A C 1
ATOM 2127 O O . GLN A 1 266 ? 27.937 -7.726 -14.826 1.00 93.50 266 GLN A O 1
ATOM 2132 N N . LEU A 1 267 ? 25.796 -7.343 -14.259 1.00 94.25 267 LEU A N 1
ATOM 2133 C CA . LEU A 1 267 ? 25.474 -6.590 -15.472 1.00 94.25 267 LEU A CA 1
ATOM 2134 C C . LEU A 1 267 ? 26.283 -5.294 -15.567 1.00 94.25 267 LEU A C 1
ATOM 2136 O O . LEU A 1 267 ? 26.841 -5.021 -16.629 1.00 94.25 267 LEU A O 1
ATOM 2140 N N . HIS A 1 268 ? 26.434 -4.551 -14.468 1.00 93.69 268 HIS A N 1
ATOM 2141 C CA . HIS A 1 268 ? 27.289 -3.362 -14.419 1.00 93.69 268 HIS A CA 1
ATOM 2142 C C . HIS A 1 268 ? 28.743 -3.683 -14.781 1.00 93.69 268 HIS A C 1
ATOM 2144 O O . HIS A 1 268 ? 29.337 -2.996 -15.612 1.00 93.69 268 HIS A O 1
ATOM 2150 N N . HIS A 1 269 ? 29.315 -4.756 -14.229 1.00 90.94 269 HIS A N 1
ATOM 2151 C CA . HIS A 1 269 ? 30.669 -5.183 -14.588 1.00 90.94 269 HIS A CA 1
ATOM 2152 C C . HIS A 1 269 ? 30.800 -5.566 -16.065 1.00 90.94 269 HIS A C 1
ATOM 2154 O O . HIS A 1 269 ? 31.798 -5.221 -16.702 1.00 90.94 269 HIS A O 1
ATOM 2160 N N . ARG A 1 270 ? 29.805 -6.254 -16.639 1.00 90.06 270 ARG A N 1
ATOM 2161 C CA . ARG A 1 270 ? 29.803 -6.587 -18.074 1.00 90.06 270 ARG A CA 1
ATOM 2162 C C . ARG A 1 270 ? 29.703 -5.334 -18.940 1.00 90.06 270 ARG A C 1
ATOM 2164 O O . ARG A 1 270 ? 30.432 -5.228 -19.921 1.00 90.06 270 ARG A O 1
ATOM 2171 N N . LEU A 1 271 ? 28.848 -4.386 -18.562 1.00 92.00 271 LEU A N 1
ATOM 2172 C CA . LEU A 1 271 ? 28.688 -3.119 -19.268 1.00 92.00 271 LEU A CA 1
ATOM 2173 C C . LEU A 1 271 ? 29.989 -2.312 -19.263 1.00 92.00 271 LEU A C 1
ATOM 2175 O O . LEU A 1 271 ? 30.397 -1.820 -20.312 1.00 92.00 271 LEU A O 1
ATOM 2179 N N . HIS A 1 272 ? 30.682 -2.252 -18.125 1.00 91.38 272 HIS A N 1
ATOM 2180 C CA . HIS A 1 272 ? 31.958 -1.550 -18.026 1.00 91.38 272 HIS A CA 1
ATOM 2181 C C . HIS A 1 272 ? 33.044 -2.190 -18.905 1.00 91.38 272 HIS A C 1
ATOM 2183 O O . HIS A 1 272 ? 33.669 -1.500 -19.703 1.00 91.38 272 HIS A O 1
ATOM 2189 N N . ARG A 1 273 ? 33.181 -3.525 -18.876 1.00 87.00 273 ARG A N 1
ATOM 2190 C CA . ARG A 1 273 ? 34.105 -4.244 -19.777 1.00 87.00 273 ARG A CA 1
ATOM 2191 C C . ARG A 1 273 ? 33.783 -4.018 -21.252 1.00 87.00 273 ARG A C 1
ATOM 2193 O O . ARG A 1 273 ? 34.686 -3.866 -22.068 1.00 87.00 273 ARG A O 1
ATOM 2200 N N . ASN A 1 274 ? 32.500 -4.011 -21.610 1.00 87.56 274 ASN A N 1
ATOM 2201 C CA . ASN A 1 274 ? 32.085 -3.736 -22.982 1.00 87.56 274 ASN A CA 1
ATOM 2202 C C . ASN A 1 274 ? 32.444 -2.308 -23.399 1.00 87.56 274 ASN A C 1
ATOM 2204 O O . ASN A 1 274 ? 32.918 -2.112 -24.516 1.00 87.56 274 ASN A O 1
ATOM 2208 N N . TYR A 1 275 ? 32.262 -1.333 -22.509 1.00 88.94 275 TYR A N 1
ATOM 2209 C CA . TYR A 1 275 ? 32.669 0.047 -22.751 1.00 88.94 275 TYR A CA 1
ATOM 2210 C C . TYR A 1 275 ? 34.179 0.149 -23.015 1.00 88.94 275 TYR A C 1
ATOM 2212 O O . TYR A 1 275 ? 34.576 0.703 -24.040 1.00 88.94 275 TYR A O 1
ATOM 2220 N N . ASP A 1 276 ? 35.012 -0.470 -22.174 1.00 87.12 276 ASP A N 1
ATOM 2221 C CA . ASP A 1 276 ? 36.470 -0.485 -22.358 1.00 87.12 276 ASP A CA 1
ATOM 2222 C C . ASP A 1 276 ? 36.876 -1.123 -23.693 1.00 87.12 276 ASP A C 1
ATOM 2224 O O . ASP A 1 276 ? 37.709 -0.583 -24.425 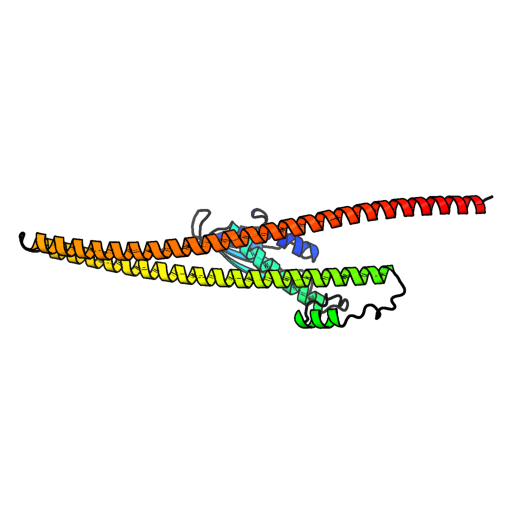1.00 87.12 276 ASP A O 1
ATOM 2228 N N . ASN A 1 277 ? 36.239 -2.239 -24.061 1.00 84.38 277 ASN A N 1
ATOM 2229 C CA . ASN A 1 277 ? 36.471 -2.897 -25.345 1.00 84.38 277 ASN A CA 1
ATOM 2230 C C . ASN A 1 277 ? 36.115 -1.988 -26.530 1.00 84.38 277 ASN A C 1
ATOM 2232 O O . ASN A 1 277 ? 36.875 -1.923 -27.497 1.00 84.38 277 ASN A O 1
ATOM 2236 N N . ILE A 1 278 ? 34.991 -1.266 -26.466 1.00 85.06 278 ILE A N 1
ATOM 2237 C CA . ILE A 1 278 ? 34.576 -0.324 -27.517 1.00 85.06 278 ILE A CA 1
ATOM 2238 C C . ILE A 1 278 ? 35.580 0.825 -27.638 1.00 85.06 278 ILE A C 1
ATOM 2240 O O . ILE A 1 278 ? 35.971 1.175 -28.755 1.00 85.06 278 ILE A O 1
ATOM 2244 N N . VAL A 1 279 ? 36.028 1.392 -26.515 1.00 86.56 279 VAL A N 1
ATOM 2245 C CA . VAL A 1 279 ? 37.037 2.464 -26.503 1.00 86.56 279 VAL A CA 1
ATOM 2246 C C . VAL A 1 279 ? 38.351 1.968 -27.110 1.00 86.56 279 VAL A C 1
ATOM 2248 O O . VAL A 1 279 ? 38.926 2.634 -27.975 1.00 86.56 279 VAL A O 1
ATOM 2251 N N . HIS A 1 280 ? 38.800 0.772 -26.723 1.00 82.62 280 HIS A N 1
ATOM 2252 C CA . HIS A 1 280 ? 40.022 0.167 -27.247 1.00 82.62 280 HIS A CA 1
ATOM 2253 C C . HIS A 1 280 ? 39.935 -0.105 -28.758 1.00 82.62 280 HIS A C 1
ATOM 2255 O O . HIS A 1 280 ? 40.851 0.248 -29.506 1.00 82.62 280 HIS A O 1
ATOM 2261 N N . LEU A 1 281 ? 38.832 -0.700 -29.225 1.00 85.69 281 LEU A N 1
ATOM 2262 C CA . LEU A 1 281 ? 38.595 -0.951 -30.650 1.00 85.69 281 LEU A CA 1
ATOM 2263 C C . LEU A 1 281 ? 38.542 0.354 -31.448 1.00 85.69 281 LEU A C 1
ATOM 2265 O O . LEU A 1 281 ? 39.210 0.460 -32.471 1.00 85.69 281 LEU A O 1
ATOM 2269 N N . SER A 1 282 ? 37.834 1.368 -30.947 1.00 78.94 282 SER A N 1
ATOM 2270 C CA . SER A 1 282 ? 37.752 2.682 -31.594 1.00 78.94 282 SER A CA 1
ATOM 2271 C C . SER A 1 282 ? 39.137 3.317 -31.727 1.00 78.94 282 SER A C 1
ATOM 2273 O O . SER A 1 282 ? 39.522 3.732 -32.817 1.00 78.94 282 SER A O 1
ATOM 2275 N N . SER A 1 283 ? 39.938 3.316 -30.654 1.00 81.62 283 SER A N 1
ATOM 2276 C CA . SER A 1 283 ? 41.321 3.814 -30.675 1.00 81.62 283 SER A CA 1
ATOM 2277 C C . SER A 1 283 ? 42.201 3.079 -31.692 1.00 81.62 283 SER A C 1
ATOM 2279 O O . SER A 1 283 ? 43.051 3.692 -32.342 1.00 81.62 283 SER A O 1
ATOM 2281 N N . ARG A 1 284 ? 42.011 1.764 -31.850 1.00 81.69 284 ARG A N 1
ATOM 2282 C CA . ARG A 1 284 ? 42.711 0.977 -32.871 1.00 81.69 284 ARG A CA 1
ATOM 2283 C C . ARG A 1 284 ? 42.270 1.370 -34.282 1.00 81.69 284 ARG A C 1
ATOM 2285 O O . ARG A 1 284 ? 43.130 1.639 -35.109 1.00 81.69 284 ARG A O 1
ATOM 2292 N N . CYS A 1 285 ? 40.966 1.496 -34.528 1.00 80.69 285 CYS A N 1
ATOM 2293 C CA . CYS A 1 285 ? 40.437 1.928 -35.822 1.00 80.69 285 CYS A CA 1
ATOM 2294 C C . CYS A 1 285 ? 40.952 3.315 -36.235 1.00 80.69 285 CYS A C 1
ATOM 2296 O O . CYS A 1 285 ? 41.301 3.503 -37.397 1.00 80.69 285 CYS A O 1
ATOM 2298 N N . TYR A 1 286 ? 41.046 4.269 -35.301 1.00 80.62 286 TYR A N 1
ATOM 2299 C CA . TYR A 1 286 ? 41.632 5.585 -35.586 1.00 80.62 286 TYR A CA 1
ATOM 2300 C C . TYR A 1 286 ? 43.117 5.490 -35.954 1.00 80.62 286 TYR A C 1
ATOM 2302 O O . TYR A 1 286 ? 43.537 6.102 -36.928 1.00 80.62 286 TYR A O 1
ATOM 2310 N N . ARG A 1 287 ? 43.905 4.678 -35.235 1.00 79.50 287 ARG A N 1
ATOM 2311 C CA . ARG A 1 287 ? 45.328 4.461 -35.557 1.00 79.50 287 ARG A CA 1
ATOM 2312 C C . ARG A 1 287 ? 45.535 3.806 -36.920 1.00 79.50 287 ARG A C 1
ATOM 2314 O O . ARG A 1 287 ? 46.417 4.224 -37.666 1.00 79.50 287 ARG A O 1
ATOM 2321 N N . ASP A 1 288 ? 44.732 2.796 -37.235 1.00 80.25 288 ASP A N 1
ATOM 2322 C CA . ASP A 1 288 ? 44.815 2.091 -38.514 1.00 80.25 288 ASP A CA 1
ATOM 2323 C C . ASP A 1 288 ? 44.429 3.031 -39.669 1.00 80.25 288 ASP A C 1
ATOM 2325 O O . ASP A 1 288 ? 45.103 3.053 -40.699 1.00 80.25 288 ASP A O 1
ATOM 2329 N N . ARG A 1 289 ? 43.409 3.879 -39.474 1.00 81.00 289 ARG A N 1
ATOM 2330 C CA . ARG A 1 289 ? 43.015 4.915 -40.436 1.00 81.00 289 ARG A CA 1
ATOM 2331 C C . ARG A 1 289 ? 44.113 5.958 -40.658 1.00 81.00 289 ARG A C 1
ATOM 2333 O O . ARG A 1 289 ? 44.453 6.215 -41.807 1.00 81.00 289 ARG A O 1
ATOM 2340 N N . ASP A 1 290 ? 44.703 6.493 -39.591 1.00 78.25 290 ASP A N 1
ATOM 2341 C CA . ASP A 1 290 ? 45.817 7.448 -39.677 1.00 78.25 290 ASP A CA 1
ATOM 2342 C C . ASP A 1 290 ? 47.016 6.859 -40.441 1.00 78.25 290 ASP A C 1
ATOM 2344 O O . ASP A 1 290 ? 47.673 7.559 -41.212 1.00 78.25 290 ASP A O 1
ATOM 2348 N N . MET A 1 291 ? 47.318 5.567 -40.251 1.00 75.44 291 MET A N 1
ATOM 2349 C CA . MET A 1 291 ? 48.365 4.892 -41.026 1.00 75.44 291 MET A CA 1
ATOM 2350 C C . MET A 1 291 ? 48.017 4.795 -42.510 1.00 75.44 291 MET A C 1
ATOM 2352 O O . MET A 1 291 ? 48.879 5.060 -43.346 1.00 75.44 291 MET A O 1
ATOM 2356 N N . VAL A 1 292 ? 46.779 4.428 -42.844 1.00 77.75 292 VAL A N 1
ATOM 2357 C CA . VAL A 1 292 ? 46.326 4.347 -44.241 1.00 77.75 292 VAL A CA 1
ATOM 2358 C C . VAL A 1 292 ? 46.382 5.719 -44.912 1.00 77.75 292 VAL A C 1
ATOM 2360 O O . VAL A 1 292 ? 46.911 5.825 -46.015 1.00 77.75 292 VAL A O 1
ATOM 2363 N N . GLU A 1 293 ? 45.917 6.773 -44.239 1.00 81.44 293 GLU A N 1
ATOM 2364 C CA . GLU A 1 293 ? 45.954 8.144 -44.764 1.00 81.44 293 GLU A CA 1
ATOM 2365 C C . GLU A 1 293 ? 47.401 8.627 -44.990 1.00 81.44 293 GLU A C 1
ATOM 2367 O O . GLU A 1 293 ? 47.692 9.256 -46.006 1.00 81.44 293 GLU A O 1
ATOM 2372 N N . ARG A 1 294 ? 48.348 8.261 -44.112 1.00 75.00 294 ARG A N 1
ATOM 2373 C CA . ARG A 1 294 ? 49.782 8.558 -44.304 1.00 75.00 294 ARG A CA 1
ATOM 2374 C C . ARG A 1 294 ? 50.417 7.784 -45.455 1.00 75.00 294 ARG A C 1
ATOM 2376 O O . ARG A 1 294 ? 51.253 8.345 -46.153 1.00 75.00 294 ARG A O 1
ATOM 2383 N N . LEU A 1 295 ? 50.042 6.520 -45.649 1.00 74.81 295 LEU A N 1
ATOM 2384 C CA . LEU A 1 295 ? 50.537 5.695 -46.758 1.00 74.81 295 LEU A CA 1
ATOM 2385 C C . LEU A 1 295 ? 49.968 6.131 -48.114 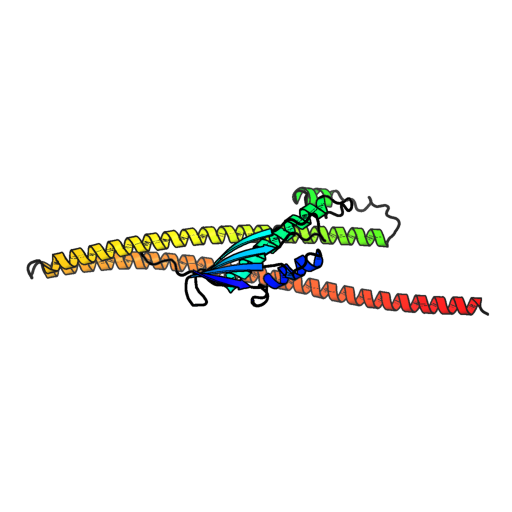1.00 74.81 295 LEU A C 1
ATOM 2387 O O . LEU A 1 295 ? 50.606 5.897 -49.129 1.00 74.81 295 LEU A O 1
ATOM 2391 N N . GLN A 1 296 ? 48.787 6.752 -48.141 1.00 73.31 296 GLN A N 1
ATOM 2392 C CA . GLN A 1 296 ? 48.191 7.320 -49.357 1.00 73.31 296 GLN A CA 1
ATOM 2393 C C . GLN A 1 296 ? 48.747 8.706 -49.714 1.00 73.31 296 GLN A C 1
ATOM 2395 O O . GLN A 1 296 ? 48.620 9.135 -50.858 1.00 73.31 296 GLN A O 1
ATOM 2400 N N . ALA A 1 297 ? 49.326 9.415 -48.742 1.00 70.69 297 ALA A N 1
ATOM 2401 C CA . ALA A 1 297 ? 49.928 10.735 -48.926 1.00 70.69 297 ALA A CA 1
ATOM 2402 C C . ALA A 1 297 ? 51.432 10.696 -49.273 1.00 70.69 297 ALA A C 1
ATOM 2404 O O . ALA A 1 297 ? 52.007 11.752 -49.545 1.00 70.69 297 ALA A O 1
ATOM 2405 N N . ALA A 1 298 ? 52.059 9.516 -49.230 1.00 59.66 298 ALA A N 1
ATOM 2406 C CA . ALA A 1 298 ? 53.463 9.267 -49.569 1.00 59.66 298 ALA A CA 1
ATOM 2407 C C . ALA A 1 298 ? 53.591 8.651 -50.968 1.00 59.66 298 ALA A C 1
ATOM 2409 O O . ALA A 1 298 ? 54.575 8.996 -51.660 1.00 59.66 298 ALA A O 1
#

Foldseek 3Di:
DDPQPKDKDKDLLVVLDDLSVVLLVLCVVLVQDSVPWMKIKIFGDDDFQTWMKIWIWRPDDPVNNQDHIDIFIAIGRGPSVRSNVRSVVSVVVSVVSVVVVCVPDPPPPPLPLPDDVVVVVVVVVVPDPPPDPPVDPVVVVVVVVSNVVSVVVSVVVVVVVVVVVVVVVVVVVVVVVVVVVVVVVVVVVVVVVVVVVLVVVLVPDDDVVSVVSVVVSVVVVVVVVVVVVVVVVVVVVVVVVVVVVVVVVVVVVVVVVVVVVVVVVVVVVVVVVVVVVVVVVVVVVVVVVVVVVVVVVD

Secondary structure (DSSP, 8-state):
-----EEEEEE-SGGG-THHHHHHHHHHHHT--GGG-EEEEEEESSSSSS-EEEEEEE---TTSTT-PPEEEEEEESSHHHHHHHHHHHHHHHHHHHHHHHHTTSS-----STTS-HHHHHHHHHH--TTS-----HHHHHHHHHHHHHHHHHHHHHHHHHHHHHHHHHHHHHHHHHHHHHHHHHHHHHHHHHHHHHHHHHHHHS-HHHHHHHHHHHHHHHHHHHHHHHHHHHHHHHHHHHHHHHHHHHHHHHHHHHHHHHHHHHHHHHHHHHHHHHHHHHHHHHHHHHHHHHHHH--

Organism: Setaria italica (NCBI:txid4555)

=== Feature glossary ===
Key to the feature types in this record:

pLDDT. pLDDT is the predicted lDDT-Cα score: AlphaFold's confidence that the local environment of each residue (all inter-atomic distances within 15 Å) is correctly placed. It is a per-residue number between 0 and 100, with higher meaning more reliable.

Radius of gyration, Cα contacts, bounding box. The geometric summary reports three shape descriptors. Rg (radius of gyration) measures how spread out the Cα atoms are about their centre of mass; compact globular proteins have small Rg, elongated or unfolded ones large. Cα contacts (<8 Å, |i−j|>4) count long-range residue pairs in spatial proximity — high for tightly packed folds, near zero for rods or random coil. The bounding-box extents give the protein's footprint along x, y, z in Å.

Backbone torsions (φ/ψ). Backbone dihedral angles. Every residue except chain termini has a φ (preceding-C → N → Cα → C) and a ψ (N → Cα → C → next-N). They are reported in degrees following the IUPAC sign convention. Secondary structure is essentially a statement about which (φ, ψ) basin each residue occupies.

Contact-map, Ramachandran, and PAE plots. Plot images: a contact map (which residues are close in 3D, as an N×N binary image), a Ramachandran scatter (backbone torsion angles, revealing secondary-structure composition at a glance), and — for AlphaFold structures — a PAE heatmap (pairwise prediction confidence).

Predicted aligned error. Predicted Aligned Error (PAE) is an AlphaFold confidence matrix: entry (i, j) is the expected error in the position of residue j, in ångströms, when the prediction is superimposed on the true structure at residue i. Low PAE within a block of residues means that block is internally rigid and well-predicted; high PAE between two blocks means their relative placement is uncertain even if each block individually is confident.

Secondary structure (3-state, P-SEA). Three-state secondary structure (P-SEA) collapses the eight DSSP classes into helix (a), strand (b), and coil (c). P-SEA assigns these from Cα geometry alone — distances and angles — without requiring backbone oxygens, so it works on any Cα trace.

Solvent-accessible surface area. Solvent-accessible surface area (SASA) is the area in Å² traced out by the centre of a 1.4 Å probe sphere (a water molecule) rolled over the protein's van der Waals surface (Shrake–Rupley / Lee–Richards construction). Buried residues have near-zero SASA; fully exposed residues can exceed 200 Å². The total SASA scales roughly with the number of surface residues.

Foldseek 3Di. The Foldseek 3Di string encodes local tertiary geometry as a 20-letter alphabet — one character per residue — derived from the relative positions of nearby Cα atoms. Unlike the amino-acid sequence, 3Di is a direct function of the 3D structure, so two proteins with the same fold have similar 3Di strings even at low sequence identity.

B-factor. For experimental (PDB) structures, the B-factor (temperature factor) quantifies the positional spread of each atom in the crystal — a combination of thermal vibration and static disorder — in units of Å². High B-factors mark flexible loops or poorly resolved regions; low B-factors mark the rigid, well-ordered core.

mmCIF coordinates. The mmCIF block holds the 3D Cartesian coordinates of each backbone atom (N, Cα, C, O) in ångströms. mmCIF is the PDB's canonical archive format — a tagged-loop text representation of the atomic model.

InterPro / GO / CATH / organism. Functional annotations link the protein to curated databases. InterPro entries identify conserved domains and families by matching the sequence against member-database signatures (Pfam, PROSITE, CDD, …). Gene Ontology (GO) terms describe molecular function, biological process, and cellular component in a controlled vocabulary. CATH places the structure in a hierarchical fold classification (Class/Architecture/Topology/Homologous-superfamily). The organism is the source species.

Rendered structure images. Structure images are PyMOL renders from six orthogonal camera directions. Cartoon representation draws helices as coils and strands as arrows; sticks shows the backbone as bonds; surface shows the solvent-excluded envelope. Rainbow coloring maps sequence position to hue (blue→red, N→C); chain coloring assigns a distinct color per polypeptide.

Sequence. This is the polypeptide sequence — one letter per residue, N-terminus first. Length ranges from a few dozen residues for small domains to over a thousand for large multi-domain proteins.

Secondary structure (8-state, DSSP). The SS8 string is DSSP's per-residue secondary-structure call. α-helix (H) means an i→i+4 H-bond ladder; β-strand (E) means the residue participates in a β-sheet; 3₁₀ (G) and π (I) are tighter and wider helices; T/S are turns/bends; '-' is loop.

Nearest PDB structures. Structural nearest neighbors (via Foldseek easy-search vs the PDB). Reported per hit: target PDB id, E-value, and alignment TM-score. A TM-score above ~0.5 is the conventional threshold for 'same fold'.